Protein AF-A0A3M2TEP4-F1 (afdb_monomer_lite)

pLDDT: mean 74.47, std 19.76, range [31.92, 96.62]

Structure (mmCIF, N/CA/C/O backbone):
data_AF-A0A3M2TEP4-F1
#
_entry.id   AF-A0A3M2TEP4-F1
#
loop_
_atom_site.group_PDB
_atom_site.id
_atom_site.type_symbol
_atom_site.label_atom_id
_atom_site.label_alt_id
_atom_site.label_comp_id
_atom_site.label_asym_id
_atom_site.label_entity_id
_atom_site.label_seq_id
_atom_site.pdbx_PDB_ins_code
_atom_site.Cartn_x
_atom_site.Cartn_y
_atom_site.Cartn_z
_atom_site.occupancy
_atom_site.B_iso_or_equiv
_atom_site.auth_seq_id
_atom_site.auth_comp_id
_atom_site.auth_asym_id
_atom_site.auth_atom_id
_atom_site.pdbx_PDB_model_num
ATOM 1 N N . MET A 1 1 ? 9.011 -7.565 -23.255 1.00 70.25 1 MET A N 1
ATOM 2 C CA . MET A 1 1 ? 10.183 -7.348 -22.372 1.00 70.25 1 MET A CA 1
ATOM 3 C C . MET A 1 1 ? 11.426 -7.070 -23.218 1.00 70.25 1 MET A C 1
ATOM 5 O O . MET A 1 1 ? 11.763 -7.894 -24.056 1.00 70.25 1 MET A O 1
ATOM 9 N N . GLY A 1 2 ? 12.061 -5.902 -23.063 1.00 88.38 2 GLY A N 1
ATOM 10 C CA . GLY A 1 2 ? 13.273 -5.539 -23.819 1.00 88.38 2 GLY A CA 1
ATOM 11 C C . GLY A 1 2 ? 14.553 -6.224 -23.301 1.00 88.38 2 GLY A C 1
ATOM 12 O O . GLY A 1 2 ? 14.542 -6.770 -22.196 1.00 88.38 2 GLY A O 1
ATOM 13 N N . PRO A 1 3 ? 15.674 -6.157 -24.046 1.00 91.94 3 PRO A N 1
ATOM 14 C CA . PRO A 1 3 ? 16.913 -6.873 -23.716 1.00 91.94 3 PRO A CA 1
ATOM 15 C C . PRO A 1 3 ? 17.507 -6.463 -22.361 1.00 91.94 3 PRO A C 1
ATOM 17 O O . PRO A 1 3 ? 17.952 -7.319 -21.600 1.00 91.94 3 PRO A O 1
ATOM 20 N N . LEU A 1 4 ? 17.437 -5.174 -22.006 1.00 91.69 4 LEU A N 1
ATOM 21 C CA . LEU A 1 4 ? 17.897 -4.686 -20.700 1.00 91.69 4 LEU A CA 1
ATOM 22 C C . LEU A 1 4 ? 17.085 -5.272 -19.539 1.00 91.69 4 LEU A C 1
ATOM 24 O O . LEU A 1 4 ? 17.653 -5.588 -18.502 1.00 91.69 4 LEU A O 1
ATOM 28 N N . ALA A 1 5 ? 15.772 -5.444 -19.715 1.00 91.31 5 ALA A N 1
ATOM 29 C CA . ALA A 1 5 ? 14.906 -6.018 -18.687 1.00 91.31 5 ALA A CA 1
ATOM 30 C C . ALA A 1 5 ? 15.126 -7.534 -18.530 1.00 91.31 5 ALA A C 1
ATOM 32 O O . ALA A 1 5 ? 15.098 -8.044 -17.416 1.00 91.31 5 ALA A O 1
ATOM 33 N N . ALA A 1 6 ? 15.400 -8.249 -19.626 1.00 93.38 6 ALA A N 1
ATOM 34 C CA . ALA A 1 6 ? 15.749 -9.669 -19.566 1.00 93.38 6 ALA A CA 1
ATOM 35 C C . ALA A 1 6 ? 17.099 -9.901 -18.858 1.00 93.38 6 ALA A C 1
AT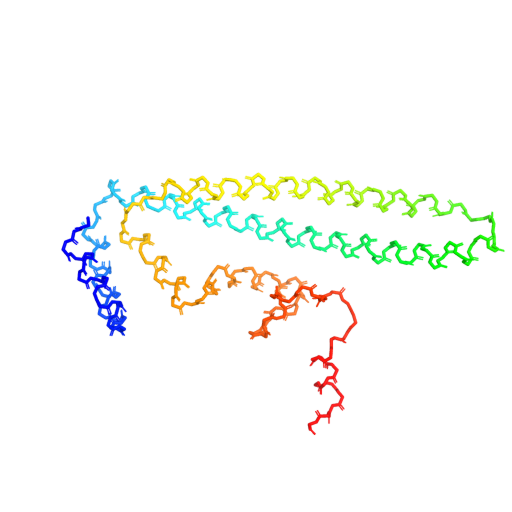OM 37 O O . ALA A 1 6 ? 17.231 -10.824 -18.049 1.00 93.38 6 ALA A O 1
ATOM 38 N N . LEU A 1 7 ? 18.089 -9.039 -19.124 1.00 95.38 7 LEU A N 1
ATOM 39 C CA . LEU A 1 7 ? 19.387 -9.089 -18.452 1.00 95.38 7 LEU A CA 1
ATOM 40 C C . LEU A 1 7 ? 19.264 -8.736 -16.965 1.00 95.38 7 LEU A C 1
ATOM 42 O O . LEU A 1 7 ? 19.815 -9.447 -16.132 1.00 95.38 7 LEU A O 1
ATOM 46 N N . GLU A 1 8 ? 18.502 -7.688 -16.634 1.00 93.94 8 GLU A N 1
ATOM 47 C CA . GLU A 1 8 ? 18.152 -7.324 -15.255 1.00 93.94 8 GLU A CA 1
ATOM 48 C C . GLU A 1 8 ? 17.586 -8.538 -14.498 1.00 93.94 8 GLU A C 1
ATOM 50 O O . GLU A 1 8 ? 18.162 -8.945 -13.494 1.00 93.94 8 GLU A O 1
ATOM 55 N N . HIS A 1 9 ? 16.545 -9.184 -15.036 1.00 91.69 9 HIS A N 1
ATOM 56 C CA . HIS A 1 9 ? 15.908 -10.363 -14.431 1.00 91.69 9 HIS A CA 1
ATOM 57 C C . HIS A 1 9 ? 16.870 -11.539 -14.231 1.00 91.69 9 HIS A C 1
ATOM 59 O O . HIS A 1 9 ? 16.841 -12.233 -13.216 1.00 91.69 9 HIS A O 1
ATOM 65 N N . THR A 1 10 ? 17.755 -11.768 -15.202 1.00 95.31 10 THR A N 1
ATOM 66 C CA . THR A 1 10 ? 18.771 -12.825 -15.110 1.00 95.31 10 THR A CA 1
ATOM 67 C C . THR A 1 10 ? 19.750 -12.542 -13.971 1.00 95.31 10 THR A C 1
ATOM 69 O O . THR A 1 10 ? 20.083 -13.444 -13.205 1.00 95.31 10 THR A O 1
ATOM 72 N N . LEU A 1 11 ? 20.179 -11.288 -13.815 1.00 94.69 11 LEU A N 1
ATOM 73 C CA . LEU A 1 11 ? 21.068 -10.887 -12.726 1.00 94.69 11 LEU A CA 1
ATOM 74 C C . LEU A 1 11 ? 20.393 -11.005 -11.360 1.00 94.69 11 LEU A C 1
ATOM 76 O O . LEU A 1 11 ? 21.054 -11.423 -10.412 1.00 94.69 11 LEU A O 1
ATOM 80 N N . GLU A 1 12 ? 19.099 -10.696 -11.256 1.00 91.44 12 GLU A N 1
ATOM 81 C CA . GLU A 1 12 ? 18.333 -10.903 -10.020 1.00 91.44 12 GLU A CA 1
ATOM 82 C C . GLU A 1 12 ? 18.248 -12.379 -9.641 1.00 91.44 12 GLU A C 1
ATOM 84 O O . GLU A 1 12 ? 18.556 -12.730 -8.503 1.00 91.44 12 GLU A O 1
ATOM 89 N N . LYS A 1 13 ? 17.952 -13.262 -10.604 1.00 92.19 13 LYS A N 1
ATOM 90 C CA . LYS A 1 13 ? 17.958 -14.719 -10.385 1.00 92.19 13 LYS A CA 1
ATOM 91 C C . LYS A 1 13 ? 19.317 -15.254 -9.941 1.00 92.19 13 LYS A C 1
ATOM 93 O O . LYS A 1 13 ? 19.380 -16.188 -9.149 1.00 92.19 13 LYS A O 1
ATOM 98 N N . CYS A 1 14 ? 20.399 -14.653 -10.428 1.00 95.25 14 CYS A N 1
ATOM 99 C CA . CYS A 1 14 ? 21.764 -14.983 -10.024 1.00 95.25 14 CYS A CA 1
ATOM 100 C C . CYS A 1 14 ? 22.221 -14.243 -8.751 1.00 95.25 14 CYS A C 1
ATOM 102 O O . CYS A 1 14 ? 23.407 -14.285 -8.429 1.00 95.25 14 CYS A O 1
ATOM 104 N N . GLN A 1 15 ? 21.321 -13.536 -8.054 1.00 92.44 15 GLN A N 1
ATOM 105 C CA . GLN A 1 15 ? 21.598 -12.746 -6.845 1.00 92.44 15 GLN A CA 1
ATOM 106 C C . GLN A 1 15 ? 22.667 -11.650 -7.030 1.00 92.44 15 GLN A C 1
ATOM 108 O O . GLN A 1 15 ? 23.271 -11.160 -6.074 1.00 92.44 15 GLN A O 1
ATOM 113 N N . GLN A 1 16 ? 22.893 -11.201 -8.266 1.00 95.38 16 GLN A N 1
ATOM 114 C CA . GLN A 1 16 ? 23.822 -10.120 -8.600 1.00 95.38 16 GLN A CA 1
ATOM 115 C C . GLN A 1 16 ? 23.138 -8.748 -8.484 1.00 95.38 16 GLN A C 1
ATOM 117 O O . GLN A 1 16 ? 23.128 -7.951 -9.426 1.00 95.38 16 GLN A O 1
ATOM 122 N N . TYR A 1 17 ? 22.567 -8.454 -7.311 1.00 92.06 17 TYR A N 1
ATOM 123 C CA . TYR A 1 17 ? 21.662 -7.315 -7.101 1.00 92.06 17 TYR A CA 1
ATOM 124 C C . TYR A 1 17 ? 22.268 -5.960 -7.476 1.00 92.06 17 TYR A C 1
ATOM 126 O O . TYR A 1 17 ? 21.626 -5.176 -8.164 1.00 92.06 17 TYR A O 1
ATOM 134 N N . LYS A 1 18 ? 23.540 -5.705 -7.134 1.00 94.00 18 LYS A N 1
ATOM 135 C CA . LYS A 1 18 ? 24.220 -4.444 -7.494 1.00 94.00 18 LYS A CA 1
ATOM 136 C C . LYS A 1 18 ? 24.266 -4.215 -9.007 1.00 94.00 18 LYS A C 1
ATOM 138 O O . LYS A 1 18 ? 24.131 -3.082 -9.466 1.00 94.00 18 LYS A O 1
ATOM 143 N N . SER A 1 19 ? 24.483 -5.277 -9.782 1.00 95.81 19 SER A N 1
ATOM 144 C CA . SER A 1 19 ? 24.502 -5.209 -11.245 1.00 95.81 19 SER A CA 1
ATOM 145 C C . SER A 1 19 ? 23.093 -5.014 -11.800 1.00 95.81 19 SER A C 1
ATOM 147 O O . SER A 1 19 ? 22.904 -4.181 -12.687 1.00 95.81 19 SER A O 1
ATOM 149 N N . ALA A 1 20 ? 22.105 -5.721 -11.241 1.00 93.88 20 ALA A N 1
ATOM 150 C CA . ALA A 1 20 ? 20.700 -5.558 -11.602 1.00 93.88 20 ALA A CA 1
ATOM 151 C C . ALA A 1 20 ? 20.214 -4.118 -11.345 1.00 93.88 20 ALA A C 1
ATOM 153 O O . ALA A 1 20 ? 19.618 -3.504 -12.225 1.00 93.88 20 ALA A O 1
ATOM 154 N N . ASP A 1 21 ? 20.564 -3.529 -10.199 1.00 92.06 21 ASP A N 1
ATOM 155 C CA . ASP A 1 21 ? 20.164 -2.168 -9.820 1.00 92.06 21 ASP A CA 1
ATOM 156 C C . ASP A 1 21 ? 20.808 -1.100 -10.721 1.00 92.06 21 ASP A C 1
ATOM 158 O O . ASP A 1 21 ? 20.158 -0.119 -11.101 1.00 92.06 21 ASP A O 1
ATOM 162 N N . ARG A 1 22 ? 22.066 -1.302 -11.141 1.00 95.12 22 ARG A N 1
ATOM 163 C CA . ARG A 1 22 ? 22.728 -0.438 -12.136 1.00 95.12 22 ARG A CA 1
ATOM 164 C C . ARG A 1 22 ? 22.033 -0.507 -13.494 1.00 95.12 22 ARG A C 1
ATOM 166 O O . ARG A 1 22 ? 21.760 0.534 -14.089 1.00 95.12 22 ARG A O 1
ATOM 173 N N . LEU A 1 23 ? 21.718 -1.712 -13.972 1.00 94.50 23 LEU A N 1
ATOM 174 C CA . LEU A 1 23 ? 20.996 -1.908 -15.234 1.00 94.50 23 LEU A CA 1
ATOM 175 C C . LEU A 1 23 ? 19.587 -1.326 -15.187 1.00 94.50 23 LEU A C 1
ATOM 177 O O . LEU A 1 23 ? 19.159 -0.689 -16.147 1.00 94.50 23 LEU A O 1
ATOM 181 N N . ARG A 1 24 ? 18.890 -1.474 -14.061 1.00 93.88 24 ARG A N 1
ATOM 182 C CA . ARG A 1 24 ? 17.589 -0.846 -13.840 1.00 93.88 24 ARG A CA 1
ATOM 183 C C . ARG A 1 24 ? 17.685 0.674 -13.859 1.00 93.88 24 ARG A C 1
ATOM 185 O O . ARG A 1 24 ? 16.863 1.321 -14.500 1.00 93.88 24 ARG A O 1
ATOM 192 N N . SER A 1 25 ? 18.699 1.247 -13.213 1.00 93.62 25 SER A N 1
ATOM 193 C CA . SER A 1 25 ? 18.945 2.695 -13.225 1.00 93.62 25 SER A CA 1
ATOM 194 C C . SER A 1 25 ? 19.199 3.216 -14.639 1.00 93.62 25 SER A C 1
ATOM 196 O O . SER A 1 25 ? 18.619 4.226 -15.031 1.00 93.62 25 SER A O 1
ATOM 198 N N . LEU A 1 26 ? 19.983 2.486 -15.438 1.00 94.81 26 LEU A N 1
ATOM 199 C CA . LEU A 1 26 ? 20.171 2.790 -16.856 1.00 94.81 26 LEU A CA 1
ATOM 200 C C . LEU A 1 26 ? 18.851 2.689 -17.636 1.00 94.81 26 LEU A C 1
ATOM 202 O O . LEU A 1 26 ? 18.533 3.575 -18.420 1.00 94.81 26 LEU A O 1
ATOM 206 N N . ASN A 1 27 ? 18.053 1.646 -17.397 1.00 93.62 27 ASN A N 1
ATOM 207 C CA . ASN A 1 27 ? 16.755 1.462 -18.047 1.00 93.62 27 ASN A CA 1
ATOM 208 C C . ASN A 1 27 ? 15.787 2.614 -17.717 1.00 93.62 27 ASN A C 1
ATOM 210 O O . ASN A 1 27 ? 15.134 3.141 -18.614 1.00 93.62 27 ASN A O 1
ATOM 214 N N . LYS A 1 28 ? 15.764 3.081 -16.460 1.00 93.75 28 LYS A N 1
ATOM 215 C CA . LYS A 1 28 ? 15.026 4.288 -16.054 1.00 93.75 28 LYS A CA 1
ATOM 216 C C . LYS A 1 28 ? 15.511 5.528 -16.808 1.00 93.75 28 LYS A C 1
ATOM 218 O O . LYS A 1 28 ? 14.684 6.242 -17.354 1.00 93.75 28 LYS A O 1
ATOM 223 N N . ALA A 1 29 ? 16.824 5.749 -16.897 1.00 93.62 29 ALA A N 1
ATOM 224 C CA . ALA A 1 29 ? 17.396 6.902 -17.603 1.00 93.62 29 ALA A CA 1
ATOM 225 C C . ALA A 1 29 ? 17.106 6.903 -19.117 1.00 93.62 29 ALA A C 1
ATOM 227 O O . ALA A 1 29 ? 17.021 7.962 -19.729 1.00 93.62 29 ALA A O 1
ATOM 228 N N . LEU A 1 30 ? 16.946 5.721 -19.717 1.00 93.31 30 LEU A N 1
ATOM 229 C CA . LEU A 1 30 ? 16.576 5.555 -21.126 1.00 93.31 30 LEU A CA 1
ATOM 230 C C . LEU A 1 30 ? 15.055 5.569 -21.361 1.00 93.31 30 LEU A C 1
ATOM 232 O O . LEU A 1 30 ? 14.612 5.565 -22.509 1.00 93.31 30 LEU A O 1
ATOM 236 N N . THR A 1 31 ? 14.247 5.559 -20.299 1.00 91.00 31 THR A N 1
ATOM 237 C CA . THR A 1 31 ? 12.787 5.612 -20.402 1.00 91.00 31 THR A CA 1
ATOM 238 C C . THR A 1 31 ? 12.359 7.055 -20.654 1.00 91.00 31 THR A C 1
ATOM 240 O O . THR A 1 31 ? 12.625 7.935 -19.845 1.00 91.00 31 THR A O 1
ATOM 243 N N . GLY A 1 32 ? 11.689 7.306 -21.780 1.00 89.44 32 GLY A N 1
ATOM 244 C CA . GLY A 1 32 ? 11.172 8.638 -22.096 1.00 89.44 32 GLY A CA 1
ATOM 245 C C . GLY A 1 32 ? 9.969 9.047 -21.224 1.00 89.44 32 GLY A C 1
ATOM 246 O O . GLY A 1 32 ? 9.281 8.174 -20.681 1.00 89.44 32 GLY A O 1
ATOM 247 N N . PRO A 1 33 ? 9.631 10.352 -21.161 1.00 88.81 33 PRO A N 1
ATOM 248 C CA . PRO A 1 33 ? 8.560 10.873 -20.301 1.00 88.81 33 PRO A CA 1
ATOM 249 C C . PRO A 1 33 ? 7.184 10.236 -20.541 1.00 88.81 33 PRO A C 1
ATOM 251 O O . PRO A 1 33 ? 6.405 10.053 -19.608 1.00 88.81 33 PRO A O 1
ATOM 254 N N . SER A 1 34 ? 6.884 9.859 -21.788 1.00 89.19 34 SER A N 1
ATOM 255 C CA . SER A 1 34 ? 5.616 9.221 -22.165 1.00 89.19 34 SER A CA 1
ATOM 256 C C . SER A 1 34 ? 5.404 7.859 -21.499 1.00 89.19 34 SER A C 1
ATOM 258 O O . SER A 1 34 ? 4.270 7.495 -21.207 1.00 89.19 34 SER A O 1
ATOM 260 N N . ALA A 1 35 ? 6.485 7.122 -21.236 1.00 89.94 35 ALA A N 1
ATOM 261 C CA . ALA A 1 35 ? 6.447 5.843 -20.536 1.00 89.94 35 ALA A CA 1
ATOM 262 C C . ALA A 1 35 ? 6.701 5.998 -19.029 1.00 89.94 35 ALA A C 1
ATOM 264 O O . ALA A 1 35 ? 6.240 5.172 -18.244 1.00 89.94 35 ALA A O 1
ATOM 265 N N . GLU A 1 36 ? 7.424 7.038 -18.610 1.00 92.88 36 GLU A N 1
ATOM 266 C CA . GLU A 1 36 ? 7.719 7.328 -17.205 1.00 92.88 36 GLU A CA 1
ATOM 267 C C . GLU A 1 36 ? 6.486 7.812 -16.432 1.00 92.88 36 GLU A C 1
ATOM 269 O O . GLU A 1 36 ? 6.196 7.285 -15.356 1.00 92.88 36 GLU A O 1
ATOM 274 N N . ASN A 1 37 ? 5.741 8.779 -16.979 1.00 94.62 37 ASN A N 1
ATOM 275 C CA . ASN A 1 37 ? 4.620 9.408 -16.275 1.00 94.62 37 ASN A CA 1
ATOM 276 C C . ASN A 1 37 ? 3.550 8.394 -15.830 1.00 94.62 37 ASN A C 1
ATOM 278 O O . ASN A 1 37 ? 3.211 8.398 -14.647 1.00 94.62 37 ASN A O 1
ATOM 282 N N . PRO A 1 38 ? 3.074 7.463 -16.686 1.00 95.50 38 PRO A N 1
ATOM 283 C CA . PRO A 1 38 ? 2.098 6.461 -16.259 1.00 95.50 38 PRO A CA 1
ATOM 284 C C . PRO A 1 38 ? 2.609 5.553 -15.134 1.00 95.50 38 PRO A C 1
ATOM 286 O O . PRO A 1 38 ? 1.839 5.181 -14.253 1.00 95.50 38 PRO A O 1
ATOM 289 N N . GLN A 1 39 ? 3.905 5.210 -15.130 1.00 95.44 39 GLN A N 1
ATOM 290 C CA . GLN A 1 39 ? 4.500 4.399 -14.063 1.00 95.44 39 GLN A CA 1
ATOM 291 C C . GLN A 1 39 ? 4.520 5.158 -12.736 1.00 95.44 39 GLN A C 1
ATOM 293 O O . GLN A 1 39 ? 4.158 4.593 -11.709 1.00 95.44 39 GLN A O 1
ATOM 298 N N . LYS A 1 40 ? 4.922 6.433 -12.753 1.00 94.50 40 LYS A N 1
ATOM 299 C CA . LYS A 1 40 ? 4.964 7.273 -11.550 1.00 94.50 40 LYS A CA 1
ATOM 300 C C . LYS A 1 40 ? 3.576 7.527 -10.977 1.00 94.50 40 LYS A C 1
ATOM 302 O O . LYS A 1 40 ? 3.379 7.299 -9.791 1.00 94.50 40 LYS A O 1
ATOM 307 N N . THR A 1 41 ? 2.611 7.900 -11.817 1.00 96.38 41 THR A N 1
ATOM 308 C CA . THR A 1 41 ? 1.220 8.093 -11.384 1.00 96.38 41 THR A CA 1
ATOM 309 C C . THR A 1 41 ? 0.642 6.813 -10.789 1.00 96.38 41 THR A C 1
ATOM 311 O O . THR A 1 41 ? 0.022 6.856 -9.730 1.00 96.38 41 THR A O 1
ATOM 314 N N . TRP A 1 42 ? 0.887 5.660 -11.419 1.00 96.19 42 TRP A N 1
ATOM 315 C CA . TRP A 1 42 ? 0.453 4.379 -10.865 1.00 96.19 42 TRP A CA 1
ATOM 316 C C . TRP A 1 42 ? 1.108 4.083 -9.509 1.00 96.19 42 TRP A C 1
ATOM 318 O O . TRP A 1 42 ? 0.427 3.630 -8.594 1.00 96.19 42 TRP A O 1
ATOM 328 N N . LEU A 1 43 ? 2.411 4.353 -9.358 1.00 93.44 43 LEU A N 1
ATOM 329 C CA . LEU A 1 43 ? 3.120 4.166 -8.088 1.00 93.44 43 LEU A CA 1
ATOM 330 C C . LEU A 1 43 ? 2.537 5.058 -6.992 1.00 93.44 43 LEU A C 1
ATOM 332 O O . LEU A 1 43 ? 2.297 4.577 -5.891 1.00 93.44 43 LEU A O 1
ATOM 336 N N . GLU A 1 44 ? 2.294 6.333 -7.286 1.00 93.75 44 GLU A N 1
ATOM 337 C CA . GLU A 1 44 ? 1.683 7.279 -6.349 1.00 93.75 44 GLU A CA 1
ATOM 338 C C . GLU A 1 44 ? 0.299 6.807 -5.895 1.00 93.75 44 GLU A C 1
ATOM 340 O O . GLU A 1 44 ? 0.040 6.756 -4.694 1.00 93.75 44 GLU A O 1
ATOM 345 N N . GLN A 1 45 ? -0.552 6.385 -6.836 1.00 95.25 45 GLN A N 1
ATOM 346 C CA . GLN A 1 45 ? -1.878 5.839 -6.536 1.00 95.25 45 GLN A CA 1
ATOM 347 C C . GLN A 1 45 ? -1.790 4.567 -5.691 1.00 95.25 45 GLN A C 1
ATOM 349 O O . GLN A 1 45 ? -2.447 4.474 -4.661 1.00 95.25 45 GLN A O 1
ATOM 354 N N . MET A 1 46 ? -0.934 3.617 -6.079 1.00 92.44 46 MET A N 1
ATOM 355 C CA . MET A 1 46 ? -0.731 2.377 -5.330 1.00 92.44 46 MET A CA 1
ATOM 356 C C . MET A 1 46 ? -0.276 2.663 -3.895 1.00 92.44 46 MET A C 1
ATOM 358 O O . MET A 1 46 ? -0.797 2.072 -2.953 1.00 92.44 46 MET A O 1
ATOM 362 N N . TRP A 1 47 ? 0.664 3.592 -3.706 1.00 87.81 47 TRP A N 1
ATOM 363 C CA . TRP A 1 47 ? 1.126 3.981 -2.375 1.00 87.81 47 TRP A CA 1
ATOM 364 C C . TRP A 1 47 ? 0.036 4.647 -1.548 1.00 87.81 47 TRP A C 1
ATOM 366 O O . TRP A 1 47 ? -0.132 4.300 -0.382 1.00 87.81 47 TRP A O 1
ATOM 376 N N . GLN A 1 48 ? -0.706 5.584 -2.135 1.00 89.25 48 GLN A N 1
ATOM 377 C CA . GLN A 1 48 ? -1.809 6.254 -1.458 1.00 89.25 48 GLN A CA 1
ATOM 378 C C . GLN A 1 48 ? -2.873 5.249 -1.004 1.00 89.25 48 GLN A C 1
ATOM 380 O O . GLN A 1 48 ? -3.236 5.246 0.170 1.00 89.25 48 GLN A O 1
ATOM 385 N N . THR A 1 49 ? -3.307 4.365 -1.904 1.00 88.81 49 THR A N 1
ATOM 386 C CA . THR A 1 49 ? -4.278 3.307 -1.611 1.00 88.81 49 THR A CA 1
ATOM 387 C C . THR A 1 49 ? -3.785 2.372 -0.511 1.00 88.81 49 THR A C 1
ATOM 389 O O . THR A 1 49 ? -4.544 2.071 0.404 1.00 88.81 49 THR A O 1
ATOM 392 N N . THR A 1 50 ? -2.521 1.939 -0.557 1.00 84.00 50 THR A N 1
ATOM 393 C CA . THR A 1 50 ? -1.962 1.066 0.485 1.00 84.00 50 THR A CA 1
ATOM 394 C C . THR A 1 50 ? -1.920 1.756 1.846 1.00 84.00 50 THR A C 1
ATOM 396 O O . THR A 1 50 ? -2.347 1.162 2.827 1.00 84.00 50 THR A O 1
ATOM 399 N N . TYR A 1 51 ? -1.478 3.015 1.921 1.00 83.31 51 TYR A N 1
ATOM 400 C CA . TYR A 1 51 ? -1.450 3.734 3.200 1.00 83.31 51 TYR A CA 1
ATOM 401 C C . TYR A 1 51 ? -2.847 3.974 3.773 1.00 83.31 51 TYR A C 1
ATOM 403 O O . TYR A 1 51 ? -3.036 3.867 4.980 1.00 83.31 51 TYR A O 1
ATOM 411 N N . GLU A 1 52 ? -3.821 4.296 2.923 1.00 86.50 52 GLU A N 1
ATOM 412 C CA . GLU A 1 52 ? -5.207 4.459 3.360 1.00 86.50 52 GLU A CA 1
ATOM 413 C C . GLU A 1 52 ? -5.797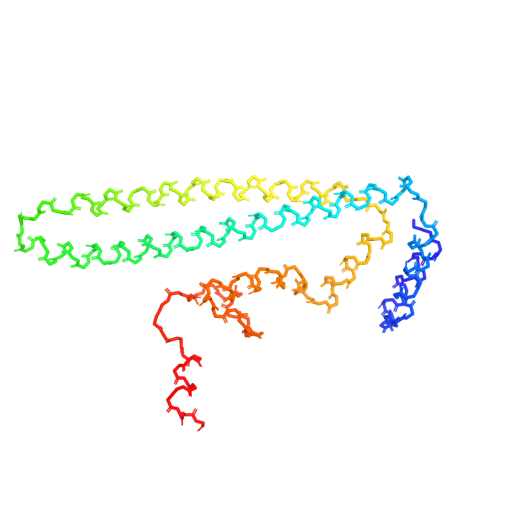 3.134 3.857 1.00 86.50 52 GLU A C 1
ATOM 415 O O . GLU A 1 52 ? -6.453 3.107 4.896 1.00 86.50 52 GLU A O 1
ATOM 420 N N . LEU A 1 53 ? -5.524 2.026 3.163 1.00 84.44 53 LEU A N 1
ATOM 421 C CA . LEU A 1 53 ? -5.949 0.698 3.598 1.00 84.44 53 LEU A CA 1
ATOM 422 C C . LEU A 1 53 ? -5.326 0.315 4.949 1.00 84.44 53 LEU A C 1
ATOM 424 O O . LEU A 1 53 ? -6.047 -0.159 5.826 1.00 84.44 53 LEU A O 1
ATOM 428 N N . ASP A 1 54 ? -4.026 0.557 5.134 1.00 78.50 54 ASP A N 1
ATOM 429 C CA . ASP A 1 54 ? -3.323 0.289 6.393 1.00 78.50 54 ASP A CA 1
ATOM 430 C C . ASP A 1 54 ? -3.929 1.095 7.561 1.00 78.50 54 ASP A C 1
ATOM 432 O O . ASP A 1 54 ? -4.178 0.535 8.633 1.00 78.50 54 ASP A O 1
ATOM 436 N N . ASP A 1 55 ? -4.230 2.385 7.358 1.00 78.81 55 ASP A N 1
ATOM 437 C CA . ASP A 1 55 ? -4.873 3.243 8.369 1.00 78.81 55 ASP A CA 1
ATOM 438 C C . ASP A 1 55 ? -6.276 2.736 8.740 1.00 78.81 55 ASP A C 1
ATOM 440 O O . ASP A 1 55 ? -6.617 2.606 9.920 1.00 78.81 55 ASP A O 1
ATOM 444 N N . LEU A 1 56 ? -7.081 2.363 7.738 1.00 80.69 56 LEU A N 1
ATOM 445 C CA . LEU A 1 56 ? -8.417 1.805 7.956 1.00 80.69 56 LEU A CA 1
ATOM 446 C C . LEU A 1 56 ? -8.359 0.479 8.720 1.00 80.69 56 LEU A C 1
ATOM 448 O O . LEU A 1 56 ? -9.117 0.291 9.672 1.00 80.69 56 LEU A O 1
ATOM 452 N N . GLN A 1 57 ? -7.444 -0.423 8.356 1.00 80.00 57 GLN A N 1
ATOM 453 C CA . GLN A 1 57 ? -7.253 -1.696 9.056 1.00 80.00 57 GLN A CA 1
ATOM 454 C C . GLN A 1 57 ? -6.811 -1.484 10.507 1.00 80.00 57 GLN A C 1
ATOM 456 O O . GLN A 1 57 ? -7.341 -2.126 11.418 1.00 80.00 57 GLN A O 1
ATOM 461 N N . GLN A 1 58 ? -5.894 -0.544 10.748 1.00 75.75 58 GLN A N 1
ATOM 462 C CA . GLN A 1 58 ? -5.473 -0.186 12.099 1.00 75.75 58 GLN A CA 1
ATOM 463 C C . GLN A 1 58 ? -6.637 0.390 12.920 1.00 75.75 58 GLN A C 1
ATOM 465 O O . GLN A 1 58 ? -6.791 0.047 14.097 1.00 75.75 58 GLN A O 1
ATOM 470 N N . ARG A 1 59 ? -7.488 1.225 12.312 1.00 79.56 59 ARG A N 1
ATOM 471 C CA . ARG A 1 59 ? -8.676 1.785 12.968 1.00 79.56 59 ARG A CA 1
ATOM 472 C C . ARG A 1 59 ? -9.712 0.718 13.304 1.00 79.56 59 ARG A C 1
ATOM 474 O O . ARG A 1 59 ? -10.209 0.729 14.429 1.00 79.56 59 ARG A O 1
ATOM 481 N N . VAL A 1 60 ? -10.011 -0.205 12.383 1.00 78.00 60 VAL A N 1
ATOM 482 C CA . VAL A 1 60 ? -10.894 -1.358 12.656 1.00 78.00 60 VAL A CA 1
ATOM 483 C C . VAL A 1 60 ? -10.374 -2.119 13.866 1.00 78.00 60 VAL A C 1
ATOM 485 O O . VAL A 1 60 ? -11.111 -2.301 14.830 1.00 78.00 60 VAL A O 1
ATOM 488 N N . HIS A 1 61 ? -9.085 -2.460 13.870 1.00 75.62 61 HIS A N 1
ATOM 489 C CA . HIS A 1 61 ? -8.479 -3.196 14.972 1.00 75.62 61 HIS A CA 1
ATOM 490 C C . HIS A 1 61 ? -8.611 -2.465 16.317 1.00 75.62 61 HIS A C 1
ATOM 492 O O . HIS A 1 61 ? -8.973 -3.071 17.327 1.00 75.62 61 HIS A O 1
ATOM 498 N N . TYR A 1 62 ? -8.350 -1.155 16.345 1.00 75.00 62 TYR A N 1
ATOM 499 C CA . TYR A 1 62 ? -8.510 -0.348 17.555 1.00 75.00 62 TYR A CA 1
ATOM 500 C C . TYR A 1 62 ? -9.964 -0.327 18.045 1.00 75.00 62 TYR A C 1
ATOM 502 O O . TYR A 1 62 ? -10.220 -0.544 19.230 1.00 75.00 62 TYR A O 1
ATOM 510 N N . LEU A 1 63 ? -10.923 -0.094 17.145 1.00 76.31 63 LEU A N 1
ATOM 511 C CA . LEU A 1 63 ? -12.343 -0.050 17.490 1.00 76.31 63 LEU A CA 1
ATOM 512 C C . LEU A 1 63 ? -12.847 -1.411 17.983 1.00 76.31 63 LEU A C 1
ATOM 514 O O . LEU A 1 63 ? -13.538 -1.470 18.995 1.00 76.31 63 LEU A O 1
ATOM 518 N N . GLU A 1 64 ? -12.455 -2.510 17.339 1.00 78.75 64 GLU A N 1
ATOM 519 C CA . GLU A 1 64 ? -12.792 -3.870 17.773 1.00 78.75 64 GLU A CA 1
ATOM 520 C C . GLU A 1 64 ? -12.251 -4.174 19.174 1.00 78.75 64 GLU A C 1
ATOM 522 O O . GLU A 1 64 ? -12.962 -4.742 20.007 1.00 78.75 64 GLU A O 1
ATOM 527 N N . GLN A 1 65 ? -11.020 -3.748 19.476 1.00 72.69 65 GLN A N 1
ATOM 528 C CA . GLN A 1 65 ? -10.463 -3.863 20.823 1.00 72.69 65 GLN A CA 1
ATOM 529 C C . GLN A 1 65 ? -11.259 -3.045 21.842 1.00 72.69 65 GLN A C 1
ATOM 531 O O . GLN A 1 65 ? -11.557 -3.551 22.925 1.00 72.69 65 GLN A O 1
ATOM 536 N N . GLN A 1 66 ? -11.641 -1.807 21.511 1.00 74.31 66 GLN A N 1
ATOM 537 C CA . GLN A 1 66 ? -12.477 -0.987 22.391 1.00 74.31 66 GLN A CA 1
ATOM 538 C C . GLN A 1 66 ? -13.848 -1.629 22.612 1.00 74.31 66 GLN A C 1
ATOM 540 O O . GLN A 1 66 ? -14.306 -1.703 23.7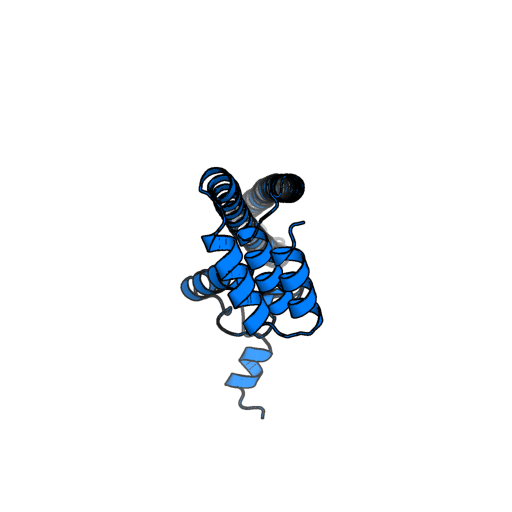51 1.00 74.31 66 GLN A O 1
ATOM 545 N N . VAL A 1 67 ? -14.487 -2.156 21.567 1.00 76.44 67 VAL A N 1
ATOM 546 C CA . VAL A 1 67 ? -15.753 -2.891 21.680 1.00 76.44 67 VAL A CA 1
ATOM 547 C C . VAL A 1 67 ? -15.582 -4.117 22.575 1.00 76.44 67 VAL A C 1
ATOM 549 O O . VAL A 1 67 ? -16.401 -4.330 23.465 1.00 76.44 67 VAL A O 1
ATOM 552 N N . MET A 1 68 ? -14.515 -4.902 22.402 1.00 74.00 68 MET A N 1
ATOM 553 C CA . MET A 1 68 ? -14.243 -6.090 23.217 1.00 74.00 68 MET A CA 1
ATOM 554 C C . MET A 1 68 ? -14.033 -5.739 24.695 1.00 74.00 68 MET A C 1
ATOM 556 O O . MET A 1 68 ? -14.662 -6.346 25.564 1.00 74.00 68 MET A O 1
ATOM 560 N N . LEU A 1 69 ? -13.188 -4.745 24.988 1.00 71.94 69 LEU A N 1
ATOM 561 C CA . LEU A 1 69 ? -12.913 -4.291 26.354 1.00 71.94 69 LEU A CA 1
ATOM 562 C C . LEU A 1 69 ? -14.172 -3.736 27.015 1.00 71.94 69 LEU A C 1
ATOM 564 O O . LEU A 1 69 ? -14.484 -4.099 28.151 1.00 71.94 69 LEU A O 1
ATOM 568 N N . ASN A 1 70 ? -14.929 -2.904 26.298 1.00 72.62 70 ASN A N 1
ATOM 569 C CA . ASN A 1 70 ? -16.162 -2.343 26.825 1.00 72.62 70 ASN A CA 1
ATOM 570 C C . ASN A 1 70 ? -17.225 -3.423 27.006 1.00 72.62 70 ASN A C 1
ATOM 572 O O . ASN A 1 70 ? -17.837 -3.440 28.062 1.00 72.62 70 ASN A O 1
ATOM 576 N N . LYS A 1 71 ? -17.403 -4.382 26.088 1.00 75.38 71 LYS A N 1
ATOM 577 C CA . LYS A 1 71 ? -18.331 -5.514 26.274 1.00 75.38 71 LYS A CA 1
ATOM 578 C C . LYS A 1 71 ? -17.940 -6.414 27.443 1.00 75.38 71 LYS A C 1
ATOM 580 O O . LYS A 1 71 ? -18.812 -6.789 28.219 1.00 75.38 71 LYS A O 1
ATOM 585 N N . GLY A 1 72 ? -16.657 -6.742 27.604 1.00 68.62 72 GLY A N 1
ATOM 586 C CA . GLY A 1 72 ? -16.178 -7.542 28.737 1.00 68.62 72 GLY A CA 1
ATOM 587 C C . GLY A 1 72 ? -16.410 -6.835 30.074 1.00 68.62 72 GLY A C 1
ATOM 588 O O . GLY A 1 72 ? -16.943 -7.425 31.012 1.00 68.62 72 GLY A O 1
ATOM 589 N N . THR A 1 73 ? -16.106 -5.538 30.121 1.00 63.56 73 THR A N 1
ATOM 590 C CA . THR A 1 73 ? -16.382 -4.676 31.280 1.00 63.56 73 THR A CA 1
ATOM 591 C C . THR A 1 73 ? -17.887 -4.530 31.516 1.00 63.56 73 THR A C 1
ATOM 593 O O . THR A 1 73 ? -18.343 -4.566 32.655 1.00 63.56 73 THR A O 1
ATOM 596 N N . THR A 1 74 ? -18.675 -4.442 30.443 1.00 58.66 74 THR A N 1
ATOM 597 C CA . THR A 1 74 ? -20.138 -4.370 30.483 1.00 58.66 74 THR A CA 1
ATOM 598 C C . THR A 1 74 ? -20.707 -5.659 31.076 1.00 58.66 74 THR A C 1
ATOM 600 O O . THR A 1 74 ? -21.505 -5.605 31.997 1.00 58.66 74 THR A O 1
ATOM 603 N N . LEU A 1 75 ? -20.258 -6.837 30.650 1.00 60.44 75 LEU A N 1
ATOM 604 C CA . LEU A 1 75 ? -20.753 -8.105 31.195 1.00 60.44 75 LEU A CA 1
ATOM 605 C C . LEU A 1 75 ? -20.430 -8.265 32.687 1.00 60.44 75 LEU A C 1
ATOM 607 O O . LEU A 1 75 ? -21.303 -8.673 33.454 1.00 60.44 75 LEU A O 1
ATOM 611 N N . GLN A 1 76 ? -19.216 -7.894 33.109 1.00 60.84 76 GLN A N 1
ATOM 612 C CA . GLN A 1 76 ? -18.811 -7.930 34.520 1.00 60.84 76 GLN A CA 1
ATOM 613 C C . GLN A 1 76 ? -19.595 -6.923 35.371 1.00 60.84 76 GLN A C 1
ATOM 615 O O . GLN A 1 76 ? -20.053 -7.248 36.464 1.00 60.84 76 GLN A O 1
ATOM 620 N N . LEU A 1 77 ? -19.791 -5.701 34.872 1.00 57.50 77 LEU A N 1
ATOM 621 C CA . LEU A 1 77 ? -20.569 -4.683 35.575 1.00 57.50 77 LEU A CA 1
ATOM 622 C C . LEU A 1 77 ? -22.059 -5.009 35.573 1.00 57.50 77 LEU A C 1
ATOM 624 O O . LEU A 1 77 ? -22.718 -4.732 36.562 1.00 57.50 77 LEU A O 1
ATOM 628 N N . GLN A 1 78 ? -22.593 -5.628 34.523 1.00 58.06 78 GLN A N 1
ATOM 629 C CA . GLN A 1 78 ? -23.987 -6.054 34.461 1.00 58.06 78 GLN A CA 1
ATOM 630 C C . GLN A 1 78 ? -24.281 -7.114 35.525 1.00 58.06 78 GLN A C 1
ATOM 632 O O . GLN A 1 78 ? -25.268 -6.979 36.234 1.00 58.06 78 GLN A O 1
ATOM 637 N N . THR A 1 79 ? -23.388 -8.086 35.741 1.00 61.88 79 THR A N 1
ATOM 638 C CA . THR A 1 79 ? -23.539 -9.060 36.842 1.00 61.88 79 THR A CA 1
ATOM 639 C C . THR A 1 79 ? -23.506 -8.383 38.217 1.00 61.88 79 THR A C 1
ATOM 641 O O . THR A 1 79 ? -24.268 -8.749 39.112 1.00 61.88 79 THR A O 1
ATOM 644 N N . VAL A 1 80 ? -22.661 -7.360 38.382 1.00 59.09 80 VAL A N 1
ATOM 645 C CA . VAL A 1 80 ? -22.548 -6.578 39.626 1.00 59.09 80 VAL A CA 1
ATOM 646 C C . VAL A 1 80 ? -23.734 -5.618 39.825 1.00 59.09 80 VAL A C 1
ATOM 648 O O . VAL A 1 80 ? -24.177 -5.410 40.952 1.00 59.09 80 VAL A O 1
ATOM 651 N N . PHE A 1 81 ? -24.280 -5.035 38.756 1.00 57.78 81 PHE A N 1
ATOM 652 C CA . PHE A 1 81 ? -25.350 -4.035 38.810 1.00 57.78 81 PHE A CA 1
ATOM 653 C C . PHE A 1 81 ? -26.755 -4.615 38.674 1.00 57.78 81 PHE A C 1
ATOM 655 O O . PHE A 1 81 ? -27.681 -3.995 39.181 1.00 57.78 81 PHE A O 1
ATOM 662 N N . GLU A 1 82 ? -26.947 -5.805 38.105 1.00 59.03 82 GLU A N 1
ATOM 663 C CA . GLU A 1 82 ? -28.203 -6.561 38.244 1.00 59.03 82 GLU A CA 1
ATOM 664 C C . GLU A 1 82 ? -28.482 -6.878 39.723 1.00 59.03 82 GLU A C 1
ATOM 666 O O . GLU A 1 82 ? -29.637 -6.922 40.136 1.00 59.03 82 GLU A O 1
ATOM 671 N N . HIS A 1 83 ? -27.435 -6.956 40.555 1.00 53.38 83 HIS A N 1
ATOM 672 C CA . HIS A 1 83 ? -27.550 -6.991 42.018 1.00 53.38 83 HIS A CA 1
ATOM 673 C C . HIS A 1 83 ? -27.838 -5.623 42.674 1.00 53.38 83 HIS A C 1
ATOM 675 O O . HIS A 1 83 ? -28.234 -5.582 43.836 1.00 53.38 83 HIS A O 1
ATOM 681 N N . LEU A 1 84 ? -27.655 -4.499 41.969 1.00 50.53 84 LEU A N 1
ATOM 682 C CA . LEU A 1 84 ? -27.786 -3.130 42.506 1.00 50.53 84 LEU A CA 1
ATOM 683 C C . LEU A 1 84 ? -28.859 -2.263 41.802 1.00 50.53 84 LEU A C 1
ATOM 685 O O . LEU A 1 84 ? -29.011 -1.093 42.145 1.00 50.53 84 LEU A O 1
ATOM 689 N N . ALA A 1 85 ? -29.583 -2.834 40.836 1.00 47.78 85 ALA A N 1
ATOM 690 C CA . ALA A 1 85 ? -30.843 -2.472 40.165 1.00 47.78 85 ALA A CA 1
ATOM 691 C C . ALA A 1 85 ? -31.204 -1.011 39.786 1.00 47.78 85 ALA A C 1
ATOM 693 O O . ALA A 1 85 ? -32.217 -0.832 39.116 1.00 47.78 85 ALA A O 1
ATOM 694 N N . GLN A 1 86 ? -30.468 0.050 40.134 1.00 54.84 86 GLN A N 1
ATOM 695 C CA . GLN A 1 86 ? -30.947 1.429 39.904 1.00 54.84 86 GLN A CA 1
ATOM 696 C C . GLN A 1 86 ? -29.839 2.450 39.599 1.00 54.84 86 GLN A C 1
ATOM 698 O O . GLN A 1 86 ? -29.738 3.474 40.276 1.00 54.84 86 GLN A O 1
ATOM 703 N N . LYS A 1 87 ? -29.004 2.233 38.570 1.00 55.56 87 LYS A N 1
ATOM 704 C CA . LYS A 1 87 ? -28.091 3.296 38.102 1.00 55.56 87 LYS A CA 1
ATOM 705 C C . LYS A 1 87 ? -28.432 3.821 36.697 1.00 55.56 87 LYS A C 1
ATOM 707 O O . LYS A 1 87 ? -28.355 3.060 35.736 1.00 55.56 87 LYS A O 1
ATOM 712 N N . PRO A 1 88 ? -28.726 5.130 36.551 1.00 58.50 88 PRO A N 1
ATOM 713 C CA . PRO A 1 88 ? -29.136 5.748 35.284 1.00 58.50 88 PRO A CA 1
ATOM 714 C C . PRO A 1 88 ? -28.023 5.859 34.225 1.00 58.50 88 PRO A C 1
ATOM 716 O O . PRO A 1 88 ? -28.317 6.126 33.068 1.00 58.50 88 PRO A O 1
ATOM 719 N N . ASN A 1 89 ? -26.756 5.609 34.571 1.00 64.38 89 ASN A N 1
ATOM 720 C CA . ASN A 1 89 ? -25.628 5.776 33.641 1.00 64.38 89 ASN A CA 1
ATOM 721 C C . ASN A 1 89 ? -25.350 4.544 32.757 1.00 64.38 89 ASN A C 1
ATOM 723 O O . ASN A 1 89 ? -24.406 4.556 31.971 1.00 64.38 89 ASN A O 1
ATOM 727 N N . TRP A 1 90 ? -26.140 3.475 32.886 1.00 61.81 90 TRP A N 1
ATOM 728 C CA . TRP A 1 90 ? -25.923 2.233 32.141 1.00 61.81 90 TRP A CA 1
ATOM 729 C C . TRP A 1 90 ? -26.327 2.317 30.665 1.00 61.81 90 TRP A C 1
ATOM 731 O O . TRP A 1 90 ? -25.627 1.787 29.803 1.00 61.81 90 TRP A O 1
ATOM 741 N N . SER A 1 91 ? -27.425 3.015 30.362 1.00 66.81 91 SER A N 1
ATOM 742 C CA . SER A 1 91 ? -27.874 3.228 28.980 1.00 66.81 91 SER A CA 1
ATOM 743 C C . SER A 1 91 ? -26.800 3.931 28.150 1.00 66.81 91 SER A C 1
ATOM 745 O O . SER A 1 91 ? -26.475 3.470 27.064 1.00 66.81 91 SER A O 1
ATOM 747 N N . VAL A 1 92 ? -26.151 4.949 28.723 1.00 69.06 92 VAL A N 1
ATOM 748 C CA . VAL A 1 92 ? -25.080 5.724 28.078 1.00 69.06 92 VAL A CA 1
ATOM 749 C C . VAL A 1 92 ? -23.901 4.842 27.646 1.00 69.06 92 VAL A C 1
ATOM 751 O O . VAL A 1 92 ? -23.373 5.009 26.549 1.00 69.06 92 VAL A O 1
ATOM 754 N N . ALA A 1 93 ? -23.489 3.880 28.478 1.00 67.06 93 ALA A N 1
ATOM 755 C CA . ALA A 1 93 ? -22.394 2.968 28.142 1.00 67.06 93 ALA A CA 1
ATOM 756 C C . ALA A 1 93 ? -22.784 1.980 27.027 1.00 67.06 93 ALA A C 1
ATOM 758 O O . ALA A 1 93 ? -21.983 1.705 26.133 1.00 67.06 93 ALA A O 1
ATOM 759 N N . LYS A 1 94 ? -24.026 1.478 27.048 1.00 69.88 94 LYS A N 1
ATOM 760 C CA . LYS A 1 94 ? -24.556 0.593 26.002 1.00 69.88 94 LYS A CA 1
ATOM 761 C C . LYS A 1 94 ? -24.662 1.313 24.655 1.00 69.88 94 LYS A C 1
ATOM 763 O O . LYS A 1 94 ? -24.279 0.744 23.633 1.00 69.88 94 LYS A O 1
ATOM 768 N N . ASP A 1 95 ? -25.111 2.564 24.670 1.00 79.31 95 ASP A N 1
ATOM 769 C CA . ASP A 1 95 ? -25.212 3.402 23.475 1.00 79.31 95 ASP A CA 1
ATOM 770 C C . ASP A 1 95 ? -23.821 3.691 22.886 1.00 79.31 95 ASP A C 1
ATOM 772 O O . ASP A 1 95 ? -23.636 3.609 21.673 1.00 79.31 95 ASP A O 1
ATOM 776 N N . ALA A 1 96 ? -22.806 3.924 23.728 1.00 77.06 96 ALA A N 1
ATOM 777 C CA . ALA A 1 96 ? -21.426 4.110 23.275 1.00 77.06 96 ALA A CA 1
ATOM 778 C C . ALA A 1 96 ? -20.847 2.862 22.580 1.00 77.06 96 ALA A C 1
ATOM 780 O O . ALA A 1 96 ? -20.176 2.988 21.555 1.00 77.06 96 ALA A O 1
ATOM 781 N N . VAL A 1 97 ? -21.123 1.656 23.094 1.00 80.88 97 VAL A N 1
ATOM 782 C CA . VAL A 1 97 ? -20.704 0.402 22.437 1.00 80.88 97 VAL A CA 1
ATOM 783 C C . VAL A 1 97 ? -21.379 0.245 21.078 1.00 80.88 97 VAL A C 1
ATOM 785 O O . VAL A 1 97 ? -20.691 -0.043 20.103 1.00 80.88 97 VAL A O 1
ATOM 788 N N . ALA A 1 98 ? -22.687 0.499 20.992 1.00 86.12 98 ALA A N 1
ATOM 789 C CA . ALA A 1 98 ? -23.425 0.406 19.733 1.00 86.12 98 ALA A CA 1
ATOM 790 C C . ALA A 1 98 ? -22.898 1.391 18.671 1.00 86.12 98 ALA A C 1
ATOM 792 O O . ALA A 1 98 ? -22.778 1.035 17.498 1.00 86.12 98 ALA A O 1
ATOM 793 N N . VAL A 1 99 ? -22.526 2.613 19.077 1.00 87.06 99 VAL A N 1
ATOM 794 C CA . VAL A 1 99 ? -21.888 3.598 18.187 1.00 87.06 99 VAL A CA 1
ATOM 795 C C . VAL A 1 99 ? -20.549 3.077 17.658 1.00 87.06 99 VAL A C 1
ATOM 797 O O . VAL A 1 99 ? -20.309 3.142 16.454 1.00 87.06 99 VAL A O 1
ATOM 800 N N . MET A 1 100 ? -19.701 2.509 18.522 1.00 84.44 100 MET A N 1
ATOM 801 C CA . MET A 1 100 ? -18.414 1.946 18.096 1.00 84.44 100 MET A CA 1
ATOM 802 C C . MET A 1 100 ? -18.582 0.744 17.158 1.00 84.44 100 MET A C 1
ATOM 804 O O . MET A 1 100 ? -17.852 0.634 16.180 1.00 84.44 100 MET A O 1
ATOM 808 N N . GLU A 1 101 ? -19.553 -0.140 17.399 1.00 90.25 101 GLU A N 1
ATOM 809 C CA . GLU A 1 101 ? -19.851 -1.269 16.502 1.00 90.25 101 GLU A CA 1
ATOM 810 C C . GLU A 1 101 ? -20.313 -0.809 15.113 1.00 90.25 101 GLU A C 1
ATOM 812 O O . GLU A 1 101 ? -19.917 -1.373 14.086 1.00 90.25 101 GLU A O 1
ATOM 817 N N . HIS A 1 102 ? -21.135 0.240 15.071 1.00 94.12 102 HIS A N 1
ATOM 818 C CA . HIS A 1 102 ? -21.543 0.851 13.814 1.00 94.12 102 HIS A CA 1
ATOM 819 C C . HIS A 1 102 ? -20.348 1.470 13.075 1.00 94.12 102 HIS A C 1
ATOM 821 O O . HIS A 1 102 ? -20.218 1.326 11.855 1.00 94.12 102 HIS A O 1
ATOM 827 N N . GLU A 1 103 ? -19.439 2.107 13.813 1.00 92.19 103 GLU A N 1
ATOM 828 C CA . GLU A 1 103 ? -18.206 2.651 13.255 1.00 92.19 103 GLU A CA 1
ATOM 829 C C . GLU A 1 103 ? -17.295 1.547 12.699 1.00 92.19 103 GLU A C 1
ATOM 831 O O . GLU A 1 103 ? -16.830 1.687 11.570 1.00 92.19 103 GLU A O 1
ATOM 836 N N . VAL A 1 104 ? -17.111 0.424 13.411 1.00 91.12 104 VAL A N 1
ATOM 837 C CA . VAL A 1 104 ? -16.371 -0.752 12.904 1.00 91.12 104 VAL A CA 1
ATOM 838 C C . VAL A 1 104 ? -16.923 -1.176 11.548 1.00 91.12 104 VAL A C 1
ATOM 840 O O . VAL A 1 104 ? -16.169 -1.276 10.584 1.00 91.12 104 VAL A O 1
ATOM 843 N N . THR A 1 105 ? -18.243 -1.350 11.456 1.00 96.06 105 THR A N 1
ATOM 844 C CA . THR A 1 105 ? -18.910 -1.773 10.214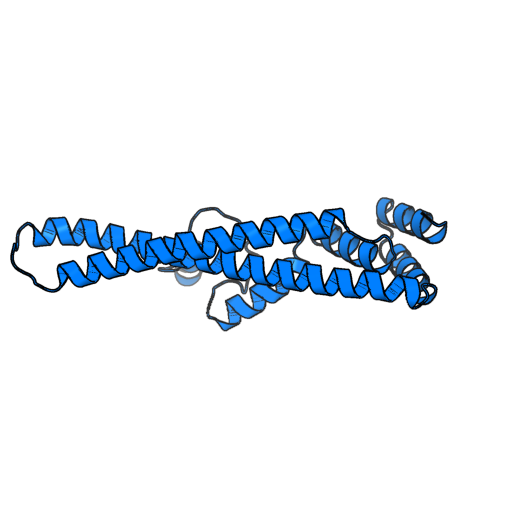 1.00 96.06 105 THR A CA 1
ATOM 845 C C . THR A 1 105 ? -18.648 -0.786 9.073 1.00 96.06 105 THR A C 1
ATOM 847 O O . THR A 1 105 ? -18.350 -1.186 7.949 1.00 96.06 105 THR A O 1
ATOM 850 N N . THR A 1 106 ? -18.714 0.515 9.364 1.00 96.31 106 THR A N 1
ATOM 851 C CA . THR A 1 106 ? -18.498 1.582 8.375 1.00 96.31 106 THR A CA 1
ATOM 852 C C . THR A 1 106 ? -17.050 1.627 7.886 1.00 96.31 106 THR A C 1
ATOM 854 O O . THR A 1 106 ? -16.796 1.698 6.683 1.00 96.31 106 THR A O 1
ATOM 857 N N . VAL A 1 107 ? -16.082 1.570 8.805 1.00 92.12 107 VAL A N 1
ATOM 858 C CA . VAL A 1 107 ? -14.651 1.595 8.470 1.00 92.12 107 VAL A CA 1
ATOM 859 C C . VAL A 1 107 ? -14.258 0.324 7.715 1.00 92.12 107 VAL A C 1
ATOM 861 O O . VAL A 1 107 ? -13.499 0.398 6.752 1.00 92.12 107 VAL A O 1
ATOM 864 N N . GLN A 1 108 ? -14.814 -0.828 8.094 1.00 93.00 108 GLN A N 1
ATOM 865 C CA . GLN A 1 108 ? -14.557 -2.104 7.432 1.00 93.00 108 GLN A CA 1
ATOM 866 C C . GLN A 1 108 ? -15.099 -2.137 5.999 1.00 93.00 108 GLN A C 1
ATOM 868 O O . GLN A 1 108 ? -14.395 -2.601 5.105 1.00 93.00 108 GLN A O 1
ATOM 873 N N . ALA A 1 109 ? -16.291 -1.582 5.757 1.00 96.50 109 ALA A N 1
ATOM 874 C CA . ALA A 1 109 ? -16.819 -1.431 4.403 1.00 96.50 109 ALA A CA 1
ATOM 875 C C . ALA A 1 109 ? -15.879 -0.586 3.524 1.00 96.50 109 ALA A C 1
ATOM 877 O O . ALA A 1 109 ? -15.507 -1.011 2.434 1.00 96.50 109 ALA A O 1
ATOM 878 N N . ARG A 1 110 ? -15.391 0.551 4.039 1.00 96.50 110 ARG A N 1
ATOM 879 C CA . ARG A 1 110 ? -14.411 1.379 3.318 1.00 96.50 110 ARG A CA 1
ATOM 880 C C . ARG A 1 110 ? -13.083 0.651 3.089 1.00 96.50 110 ARG A C 1
ATOM 882 O O . ARG A 1 110 ? -12.466 0.826 2.044 1.00 96.50 110 ARG A O 1
ATOM 889 N N . ALA A 1 111 ? -12.625 -0.159 4.044 1.00 89.94 111 ALA A N 1
ATOM 890 C CA . ALA A 1 111 ? -11.416 -0.963 3.871 1.00 89.94 111 ALA A CA 1
ATOM 891 C C . ALA A 1 111 ? -11.573 -1.977 2.725 1.00 89.94 111 ALA A C 1
ATOM 893 O O . ALA A 1 111 ? -10.633 -2.171 1.957 1.00 89.94 111 ALA A O 1
ATOM 894 N N . TRP A 1 112 ? -12.758 -2.576 2.566 1.00 93.75 112 TRP A N 1
ATOM 895 C CA . TRP A 1 112 ? -13.058 -3.436 1.418 1.00 93.75 112 TRP A CA 1
ATOM 896 C C . TRP A 1 112 ? -13.055 -2.665 0.099 1.00 93.75 112 TRP A C 1
ATOM 898 O O . TRP A 1 112 ? -12.396 -3.111 -0.838 1.00 93.75 112 TRP A O 1
ATOM 908 N N . ASP A 1 113 ? -13.676 -1.485 0.044 1.00 96.62 113 ASP A N 1
ATOM 909 C CA . ASP A 1 113 ? -13.639 -0.636 -1.156 1.00 96.62 113 ASP A CA 1
ATOM 910 C C . ASP A 1 113 ? -12.191 -0.292 -1.552 1.00 96.62 113 ASP A C 1
ATOM 912 O O . ASP A 1 113 ? -11.812 -0.361 -2.725 1.00 96.62 113 ASP A O 1
ATOM 916 N N . MET A 1 114 ? -11.344 0.022 -0.565 1.00 93.62 114 MET A N 1
ATOM 917 C CA . MET A 1 114 ? -9.930 0.30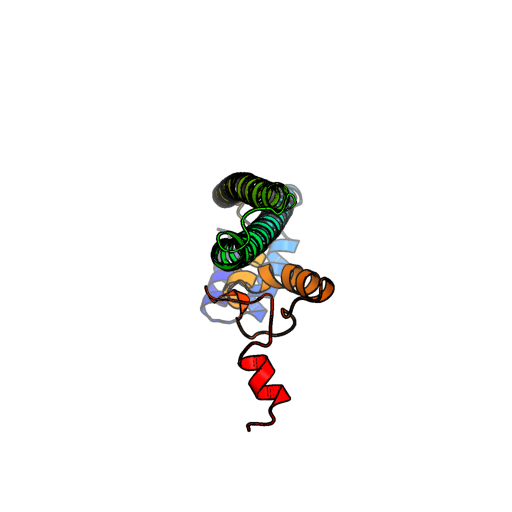6 -0.811 1.00 93.62 114 MET A CA 1
ATOM 918 C C . MET A 1 114 ? -9.136 -0.926 -1.244 1.00 93.62 114 MET A C 1
ATOM 920 O O . MET A 1 114 ? -8.223 -0.810 -2.064 1.00 93.62 114 MET A O 1
ATOM 924 N N . GLN A 1 115 ? -9.479 -2.107 -0.732 1.00 86.94 115 GLN A N 1
ATOM 925 C CA . GLN A 1 115 ? -8.880 -3.366 -1.164 1.00 86.94 115 GLN A CA 1
ATOM 926 C C . GLN A 1 115 ? -9.251 -3.688 -2.620 1.00 86.94 115 GLN A C 1
ATOM 928 O O . GLN A 1 115 ? -8.381 -4.082 -3.400 1.00 86.94 115 GLN A O 1
ATOM 933 N N . ASP A 1 116 ? -10.503 -3.463 -3.015 1.00 92.62 116 ASP A N 1
ATOM 934 C CA . ASP A 1 116 ? -10.955 -3.626 -4.399 1.00 92.62 116 ASP A CA 1
A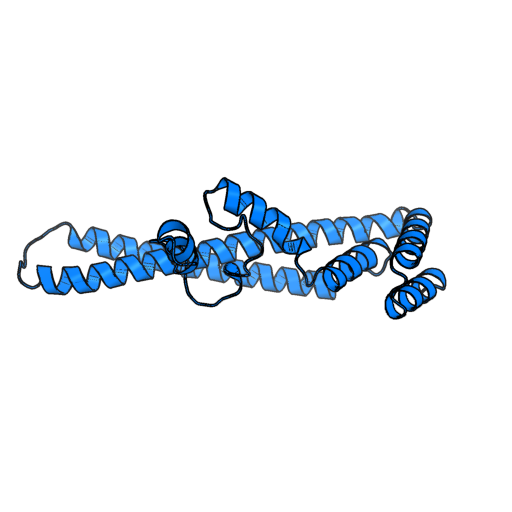TOM 935 C C . ASP A 1 116 ? -10.251 -2.645 -5.344 1.00 92.62 116 ASP A C 1
ATOM 937 O O . ASP A 1 116 ? -9.794 -3.033 -6.426 1.00 92.62 116 ASP A O 1
ATOM 941 N N . GLU A 1 117 ? -10.080 -1.393 -4.919 1.00 94.62 117 GLU A N 1
ATOM 942 C CA . GLU A 1 117 ? -9.300 -0.393 -5.648 1.00 94.62 117 GLU A CA 1
ATOM 943 C C . GLU A 1 117 ? -7.831 -0.815 -5.790 1.00 94.62 117 GLU A C 1
ATOM 945 O O . GLU A 1 117 ? -7.263 -0.744 -6.883 1.00 94.62 117 GLU A O 1
ATOM 950 N N . GLN A 1 118 ? -7.219 -1.344 -4.728 1.00 90.50 118 GLN A N 1
ATOM 951 C CA . GLN A 1 118 ? -5.852 -1.862 -4.777 1.00 90.50 118 GLN A CA 1
ATOM 952 C C . GLN A 1 118 ? -5.731 -3.016 -5.784 1.00 90.50 118 GLN A C 1
ATOM 954 O O . GLN A 1 118 ? -4.825 -3.026 -6.623 1.00 90.50 118 GLN A O 1
ATOM 959 N N . ILE A 1 119 ? -6.673 -3.966 -5.762 1.00 89.06 119 ILE A N 1
ATOM 960 C CA . ILE A 1 119 ? -6.744 -5.075 -6.725 1.00 89.06 119 ILE A CA 1
ATOM 961 C C . ILE A 1 119 ? -6.897 -4.534 -8.152 1.00 89.06 119 ILE A C 1
ATOM 963 O O . ILE A 1 119 ? -6.242 -5.029 -9.077 1.00 89.06 119 ILE A O 1
ATOM 967 N N . ARG A 1 120 ? -7.735 -3.512 -8.355 1.00 95.00 120 ARG A N 1
ATOM 968 C CA . ARG A 1 120 ? -7.912 -2.857 -9.657 1.00 95.00 120 ARG A CA 1
ATOM 969 C C . ARG A 1 120 ? -6.606 -2.229 -10.144 1.00 95.00 120 ARG A C 1
ATOM 971 O O . ARG A 1 120 ? -6.216 -2.476 -11.286 1.00 95.00 120 ARG A O 1
ATOM 978 N N . LEU A 1 121 ? -5.901 -1.483 -9.291 1.00 91.12 121 LEU A N 1
ATOM 979 C CA . LEU A 1 121 ? -4.595 -0.902 -9.614 1.00 91.12 121 LEU A CA 1
ATOM 980 C C . LEU A 1 121 ? -3.575 -1.991 -9.959 1.00 91.12 121 LEU A C 1
ATOM 982 O O . LEU A 1 121 ? -2.867 -1.862 -10.957 1.00 91.12 121 LEU A O 1
ATOM 986 N N . PHE A 1 122 ? -3.539 -3.102 -9.220 1.00 90.00 122 PHE A N 1
ATOM 987 C CA . PHE A 1 122 ? -2.672 -4.241 -9.541 1.00 90.00 122 PHE A CA 1
ATOM 988 C C . PHE A 1 122 ? -2.968 -4.853 -10.914 1.00 90.00 122 PHE A C 1
ATOM 990 O O . PHE A 1 122 ? -2.033 -5.190 -11.643 1.00 90.00 122 PHE A O 1
ATOM 997 N N . LYS A 1 123 ? -4.244 -4.970 -11.299 1.00 89.25 123 LYS A N 1
ATOM 998 C CA . LYS A 1 123 ? -4.645 -5.458 -12.632 1.00 89.25 123 LYS A CA 1
ATOM 999 C C . LYS A 1 123 ? -4.249 -4.494 -13.751 1.00 89.25 123 LYS A C 1
ATOM 1001 O O . LYS A 1 123 ? -3.933 -4.937 -14.849 1.00 89.25 123 LYS A O 1
ATOM 1006 N N . MET A 1 124 ? -4.242 -3.192 -13.470 1.00 93.31 124 MET A N 1
ATOM 1007 C CA . MET A 1 124 ? -3.863 -2.131 -14.412 1.00 93.31 124 MET A CA 1
ATOM 1008 C C . MET A 1 124 ? -2.377 -1.754 -14.340 1.00 93.31 124 MET A C 1
ATOM 1010 O O . MET A 1 124 ? -1.975 -0.717 -14.867 1.00 93.31 124 MET A O 1
ATOM 1014 N N . LYS A 1 125 ? -1.556 -2.575 -13.675 1.00 93.31 125 LYS A N 1
ATOM 1015 C CA . LYS A 1 125 ? -0.137 -2.304 -13.458 1.00 93.31 125 LYS A CA 1
ATOM 1016 C C . LYS A 1 125 ? 0.597 -2.090 -14.790 1.00 93.31 125 LYS A C 1
ATOM 1018 O O . LYS A 1 125 ? 0.649 -3.022 -15.596 1.00 93.31 125 LYS A O 1
ATOM 1023 N N . PRO A 1 126 ? 1.213 -0.914 -15.015 1.00 94.69 126 PRO A N 1
ATOM 1024 C CA . PRO A 1 126 ? 2.001 -0.689 -16.214 1.00 94.69 126 PRO A CA 1
ATOM 1025 C C . PRO A 1 126 ? 3.282 -1.528 -16.178 1.00 94.69 126 PRO A C 1
ATOM 1027 O O . PRO A 1 126 ? 3.804 -1.883 -15.119 1.00 94.69 126 PRO A O 1
ATOM 1030 N N . GLU A 1 127 ? 3.833 -1.828 -17.349 1.00 92.19 127 GLU A N 1
ATOM 1031 C CA . GLU A 1 127 ? 5.184 -2.373 -17.433 1.00 92.19 127 GLU A CA 1
ATOM 1032 C C . GLU A 1 127 ? 6.217 -1.244 -17.376 1.00 92.19 127 GLU A C 1
ATOM 1034 O O . GLU A 1 127 ? 6.028 -0.178 -17.960 1.00 92.19 127 GLU A O 1
ATOM 1039 N N . GLY A 1 128 ? 7.353 -1.488 -16.721 1.00 93.31 128 GLY A N 1
ATOM 1040 C CA . GLY A 1 128 ? 8.496 -0.586 -16.826 1.00 93.31 128 GLY A CA 1
ATOM 1041 C C . GLY A 1 128 ? 9.509 -0.705 -15.695 1.00 93.31 128 GLY A C 1
ATOM 1042 O O . GLY A 1 128 ? 9.360 -1.511 -14.777 1.00 93.31 128 GLY A O 1
ATOM 1043 N N . ALA A 1 129 ? 10.600 0.051 -15.820 1.00 93.06 129 ALA A N 1
ATOM 1044 C CA . ALA A 1 129 ? 11.751 -0.046 -14.926 1.00 93.06 129 ALA A CA 1
ATOM 1045 C C . ALA A 1 129 ? 11.445 0.431 -13.496 1.00 93.06 129 ALA A C 1
ATOM 1047 O O . ALA A 1 129 ? 11.968 -0.152 -12.551 1.00 93.06 129 ALA A O 1
ATOM 1048 N N . TRP A 1 130 ? 10.565 1.422 -13.326 1.00 92.44 130 TRP A N 1
ATOM 1049 C CA . TRP A 1 130 ? 10.148 1.909 -12.005 1.00 92.44 130 TRP A CA 1
ATOM 1050 C C . TRP A 1 130 ? 9.271 0.888 -11.275 1.00 92.44 130 TRP A C 1
ATOM 1052 O O . TRP A 1 130 ? 9.425 0.659 -10.080 1.00 92.44 130 TRP A O 1
ATOM 1062 N N . ILE A 1 131 ? 8.391 0.209 -12.012 1.00 93.56 131 ILE A N 1
ATOM 1063 C CA . ILE A 1 131 ? 7.523 -0.834 -11.455 1.00 93.56 131 ILE A CA 1
ATOM 1064 C C . ILE A 1 131 ? 8.334 -2.064 -11.041 1.00 93.56 131 ILE A C 1
ATOM 1066 O O . ILE A 1 131 ? 8.084 -2.652 -9.990 1.00 93.56 131 ILE A O 1
ATOM 1070 N N . ARG A 1 132 ? 9.337 -2.441 -11.845 1.00 91.62 132 ARG A N 1
ATOM 1071 C CA . ARG A 1 132 ? 10.264 -3.523 -11.487 1.00 91.62 132 ARG A CA 1
ATOM 1072 C C . ARG A 1 132 ? 11.140 -3.173 -10.291 1.00 91.62 132 ARG A C 1
ATOM 1074 O O . ARG A 1 132 ? 11.417 -4.058 -9.495 1.00 91.62 132 ARG A O 1
ATOM 1081 N N . GLU A 1 133 ? 11.538 -1.909 -10.136 1.00 90.25 133 GLU A N 1
ATOM 1082 C CA . GLU A 1 133 ? 12.266 -1.458 -8.943 1.00 90.25 133 GLU A CA 1
ATOM 1083 C C . GLU A 1 133 ? 11.464 -1.716 -7.678 1.00 90.25 133 GLU A C 1
ATOM 1085 O O . GLU A 1 133 ? 11.980 -2.320 -6.742 1.00 90.25 133 GLU A O 1
ATOM 1090 N N . LEU A 1 134 ? 10.193 -1.309 -7.687 1.00 86.69 134 LEU A N 1
ATOM 1091 C CA . LEU A 1 134 ? 9.295 -1.553 -6.573 1.00 86.69 134 LEU A CA 1
ATOM 1092 C C . LEU A 1 134 ? 9.162 -3.057 -6.298 1.00 86.69 134 LEU A C 1
ATOM 1094 O O . LEU A 1 134 ? 9.368 -3.483 -5.168 1.00 86.69 134 LEU A O 1
ATOM 1098 N N . ALA A 1 135 ? 8.870 -3.866 -7.322 1.00 86.38 135 ALA A N 1
ATOM 1099 C CA . ALA A 1 135 ? 8.720 -5.315 -7.170 1.00 86.38 135 ALA A CA 1
ATOM 1100 C C . ALA A 1 135 ? 9.977 -5.976 -6.577 1.00 86.38 135 ALA A C 1
ATOM 1102 O O . ALA A 1 135 ? 9.869 -6.758 -5.636 1.00 86.38 135 ALA A O 1
ATOM 1103 N N . ALA A 1 136 ? 11.159 -5.602 -7.071 1.00 84.44 136 ALA A N 1
ATOM 1104 C CA . ALA A 1 136 ? 12.432 -6.092 -6.559 1.00 84.44 136 ALA A CA 1
ATOM 1105 C C . ALA A 1 136 ? 12.675 -5.660 -5.107 1.00 84.44 136 ALA A C 1
ATOM 1107 O O . ALA A 1 136 ? 13.166 -6.453 -4.309 1.00 84.44 136 ALA A O 1
ATOM 1108 N N . SER A 1 137 ? 12.327 -4.420 -4.748 1.00 82.06 137 SER A N 1
ATOM 1109 C CA . SER A 1 137 ? 12.432 -3.932 -3.367 1.00 82.06 137 SER A CA 1
ATOM 1110 C C . SER A 1 137 ? 11.559 -4.768 -2.431 1.00 82.06 137 SER A C 1
ATOM 1112 O O . SER A 1 137 ? 12.042 -5.287 -1.429 1.00 82.06 137 SER A O 1
ATOM 1114 N N . ILE A 1 138 ? 10.301 -4.997 -2.817 1.00 77.31 138 ILE A N 1
ATOM 1115 C CA . ILE A 1 138 ? 9.334 -5.799 -2.058 1.00 77.31 138 ILE A CA 1
ATOM 1116 C C . ILE A 1 138 ? 9.835 -7.229 -1.874 1.00 77.31 138 ILE A C 1
ATOM 1118 O O . ILE A 1 138 ? 9.833 -7.725 -0.753 1.00 77.31 138 ILE A O 1
ATOM 1122 N N . GLU A 1 139 ? 10.270 -7.883 -2.951 1.00 79.00 139 GLU A N 1
ATOM 1123 C CA . GLU A 1 139 ? 10.732 -9.272 -2.915 1.00 79.00 139 GLU A CA 1
ATOM 1124 C C . GLU A 1 139 ? 11.983 -9.428 -2.041 1.00 79.00 139 GLU A C 1
ATOM 1126 O O . GLU A 1 139 ? 12.048 -10.322 -1.203 1.00 79.00 139 GLU A O 1
ATOM 1131 N N . ARG A 1 140 ? 12.955 -8.517 -2.167 1.00 79.38 140 ARG A N 1
ATOM 1132 C CA . ARG A 1 140 ? 14.192 -8.550 -1.369 1.00 79.38 140 ARG A CA 1
ATOM 1133 C C . ARG A 1 140 ? 13.955 -8.225 0.103 1.00 79.38 140 ARG A C 1
ATOM 1135 O O . ARG A 1 140 ? 14.704 -8.689 0.963 1.00 79.38 140 ARG A O 1
ATOM 1142 N N . ASN A 1 141 ? 12.953 -7.400 0.392 1.00 70.19 141 ASN A N 1
ATOM 1143 C CA . ASN A 1 141 ? 12.646 -6.955 1.742 1.00 70.19 141 ASN A CA 1
ATOM 1144 C C . ASN A 1 141 ? 11.465 -7.698 2.371 1.00 70.19 141 ASN A C 1
ATOM 1146 O O . ASN A 1 141 ? 11.006 -7.259 3.418 1.00 70.19 141 ASN A O 1
ATOM 1150 N N . ASP A 1 142 ? 10.982 -8.804 1.798 1.00 65.38 142 ASP A N 1
ATOM 1151 C CA . ASP A 1 142 ? 9.809 -9.547 2.292 1.00 65.38 142 ASP A CA 1
ATOM 1152 C C . ASP A 1 142 ? 8.585 -8.633 2.535 1.00 65.38 142 ASP A C 1
ATOM 1154 O O . ASP A 1 142 ? 7.855 -8.778 3.515 1.00 65.38 142 ASP A O 1
ATOM 1158 N N . GLY A 1 143 ? 8.410 -7.602 1.701 1.00 63.47 143 GLY A N 1
ATOM 1159 C CA . GLY A 1 143 ? 7.358 -6.592 1.849 1.00 63.47 143 GLY A CA 1
ATOM 1160 C C . GLY A 1 143 ? 7.561 -5.578 2.982 1.00 63.47 143 GLY A C 1
ATOM 1161 O O . GLY A 1 143 ? 6.700 -4.721 3.178 1.00 63.47 143 GLY A O 1
ATOM 1162 N N . ARG A 1 144 ? 8.697 -5.601 3.697 1.00 61.62 144 ARG A N 1
ATOM 1163 C CA . ARG A 1 144 ? 8.990 -4.679 4.815 1.00 61.62 144 ARG A CA 1
ATOM 1164 C C . ARG A 1 144 ? 8.969 -3.198 4.422 1.00 61.62 144 ARG A C 1
ATOM 1166 O O . ARG A 1 144 ? 8.676 -2.367 5.279 1.00 61.62 144 ARG A O 1
ATOM 1173 N N . ASP A 1 145 ? 9.234 -2.872 3.159 1.00 60.22 145 ASP A N 1
ATOM 1174 C CA . ASP A 1 145 ? 9.269 -1.485 2.673 1.00 60.22 145 ASP A CA 1
ATOM 1175 C C . ASP A 1 145 ? 7.892 -0.810 2.689 1.00 60.22 145 ASP A C 1
ATOM 1177 O O . ASP A 1 145 ? 7.807 0.395 2.919 1.00 60.22 145 ASP A O 1
ATOM 1181 N N . PHE A 1 146 ? 6.802 -1.574 2.531 1.00 59.91 146 PHE A N 1
ATOM 1182 C CA . PHE A 1 146 ? 5.444 -1.040 2.703 1.00 59.91 146 PHE A CA 1
ATOM 1183 C C . PHE A 1 146 ? 5.174 -0.604 4.145 1.00 59.91 146 PHE A C 1
ATOM 1185 O O . PHE A 1 146 ? 4.416 0.325 4.403 1.00 59.91 146 PHE A O 1
ATOM 1192 N N . TRP A 1 147 ? 5.856 -1.239 5.094 1.00 55.53 147 TRP A N 1
ATOM 1193 C CA . TRP A 1 147 ? 5.601 -1.101 6.519 1.00 55.53 147 TRP A CA 1
ATOM 1194 C C . TRP A 1 147 ? 6.395 0.014 7.198 1.00 55.53 147 TRP A C 1
ATOM 1196 O O . TRP A 1 147 ? 6.101 0.375 8.339 1.00 55.53 147 TRP A O 1
ATOM 1206 N N . GLU A 1 148 ? 7.426 0.565 6.557 1.00 56.28 148 GLU A N 1
ATOM 1207 C CA . GLU A 1 148 ? 8.340 1.479 7.242 1.00 56.28 148 GLU A CA 1
ATOM 1208 C C . GLU A 1 148 ? 7.682 2.825 7.592 1.00 56.28 148 GLU A C 1
ATOM 1210 O O . GLU A 1 148 ? 7.939 3.384 8.663 1.00 56.28 148 GLU A O 1
ATOM 1215 N N . LYS A 1 149 ? 6.787 3.334 6.736 1.00 53.44 149 LYS A N 1
ATOM 1216 C CA . LYS A 1 149 ? 6.058 4.581 7.007 1.00 53.44 149 LYS A CA 1
ATOM 1217 C C . LYS A 1 149 ? 5.018 4.396 8.119 1.00 53.44 149 LYS A C 1
ATOM 1219 O O . LYS A 1 149 ? 5.066 5.147 9.096 1.00 53.44 149 LYS A O 1
ATOM 1224 N N . GLY A 1 150 ? 4.192 3.347 8.041 1.00 56.44 150 GLY A N 1
ATOM 1225 C CA . GLY A 1 150 ? 3.227 2.992 9.093 1.00 56.44 150 GLY A CA 1
ATOM 1226 C C . GLY A 1 150 ? 3.904 2.734 10.443 1.00 56.44 150 GLY A C 1
ATOM 1227 O O . GLY A 1 150 ? 3.422 3.155 11.493 1.00 56.44 150 GLY A O 1
ATOM 1228 N N . ARG A 1 151 ? 5.119 2.171 10.433 1.00 56.94 151 ARG A N 1
ATOM 1229 C CA . ARG A 1 151 ? 5.943 2.018 11.636 1.00 56.94 151 ARG A CA 1
ATOM 1230 C C . ARG A 1 151 ? 6.325 3.354 12.273 1.00 56.94 151 ARG A C 1
ATOM 1232 O O . ARG A 1 151 ? 6.232 3.486 13.492 1.00 56.94 151 ARG A O 1
ATOM 1239 N N . ARG A 1 152 ? 6.779 4.338 11.487 1.00 58.97 152 ARG A N 1
ATOM 1240 C CA . ARG A 1 152 ? 7.156 5.665 12.014 1.00 58.97 152 ARG A CA 1
ATOM 1241 C C . ARG A 1 152 ? 5.956 6.385 12.618 1.00 58.97 152 ARG A C 1
ATOM 1243 O O . ARG A 1 152 ? 6.102 7.019 13.660 1.00 58.97 152 ARG A O 1
ATOM 1250 N N . GLU A 1 153 ? 4.794 6.284 11.984 1.00 54.56 153 GLU A N 1
ATOM 1251 C CA . GLU A 1 153 ? 3.550 6.884 12.475 1.00 54.56 153 GLU A CA 1
ATOM 1252 C C . GLU A 1 153 ? 3.044 6.176 13.739 1.00 54.56 153 GLU A C 1
ATOM 1254 O O . GLU A 1 153 ? 2.783 6.848 14.735 1.00 54.56 153 GLU A O 1
ATOM 1259 N N . CYS A 1 154 ? 3.068 4.838 13.777 1.00 51.97 154 CYS A N 1
ATOM 1260 C CA . CYS A 1 154 ? 2.793 4.058 14.987 1.00 51.97 154 CYS A CA 1
ATOM 1261 C C . CYS A 1 154 ? 3.707 4.472 16.154 1.00 51.97 154 CYS A C 1
ATOM 1263 O O . CYS A 1 154 ? 3.228 4.716 17.258 1.00 51.97 154 CYS A O 1
ATOM 1265 N N . VAL A 1 155 ? 5.019 4.614 15.921 1.00 53.38 155 VAL A N 1
ATOM 1266 C CA . VAL A 1 155 ? 5.968 5.073 16.953 1.00 53.38 155 VAL A CA 1
ATOM 1267 C C . VAL A 1 155 ? 5.653 6.497 17.417 1.00 53.38 155 VAL A C 1
ATOM 1269 O O . VAL A 1 155 ? 5.688 6.766 18.617 1.00 53.38 155 VAL A O 1
ATOM 1272 N N . ARG A 1 156 ? 5.311 7.412 16.499 1.00 52.56 156 ARG A N 1
ATOM 1273 C CA . ARG A 1 156 ? 4.913 8.790 16.847 1.00 52.56 156 ARG A CA 1
ATOM 1274 C C . ARG A 1 156 ? 3.639 8.838 17.688 1.00 52.56 156 ARG A C 1
ATOM 1276 O O . ARG A 1 156 ? 3.546 9.684 18.569 1.00 52.56 156 ARG A O 1
ATOM 1283 N N . ALA A 1 157 ? 2.701 7.925 17.454 1.00 48.34 157 ALA A N 1
ATOM 1284 C CA . ALA A 1 157 ? 1.475 7.785 18.237 1.00 48.34 157 ALA A CA 1
ATOM 1285 C C . ALA A 1 157 ? 1.685 7.078 19.596 1.00 48.34 157 ALA A C 1
ATOM 1287 O O . ALA A 1 157 ? 0.717 6.803 20.301 1.00 48.34 157 ALA A O 1
ATOM 1288 N N . GLY A 1 158 ? 2.931 6.766 19.978 1.00 48.12 158 GLY A N 1
ATOM 1289 C CA . GLY A 1 158 ? 3.250 6.059 21.223 1.00 48.12 158 GLY A CA 1
ATOM 1290 C C . GLY A 1 158 ? 3.082 4.537 21.145 1.00 48.12 158 GLY A C 1
ATOM 1291 O O . GLY A 1 158 ? 3.149 3.855 22.167 1.00 48.12 158 GLY A O 1
ATOM 1292 N N . GLY A 1 159 ? 2.878 3.987 19.947 1.00 52.72 159 GLY A N 1
ATOM 1293 C CA . GLY A 1 159 ? 2.809 2.551 19.704 1.00 52.72 159 GLY A CA 1
ATOM 1294 C C . GLY A 1 159 ? 4.172 1.857 19.811 1.00 52.72 159 GLY A C 1
ATOM 1295 O O . GLY A 1 159 ? 5.237 2.453 19.638 1.00 52.72 159 GLY A O 1
ATOM 1296 N N . CYS A 1 160 ? 4.158 0.551 20.083 1.00 52.03 160 CYS A N 1
ATOM 1297 C CA . CYS A 1 160 ? 5.364 -0.242 20.354 1.00 52.03 160 CYS A CA 1
ATOM 1298 C C . CYS A 1 160 ? 6.169 -0.636 19.099 1.00 52.03 160 CYS A C 1
ATOM 1300 O O . CYS A 1 160 ? 7.164 -1.357 19.206 1.00 52.03 160 CYS A O 1
ATOM 1302 N N . CYS A 1 161 ? 5.779 -0.149 17.915 1.00 53.09 161 CYS A N 1
ATOM 1303 C CA . CYS A 1 161 ? 6.291 -0.575 16.609 1.00 53.09 161 CYS A CA 1
ATOM 1304 C C . CYS A 1 161 ? 7.780 -0.248 16.344 1.00 53.09 161 CYS A C 1
ATOM 1306 O O . CYS A 1 161 ? 8.286 -0.507 15.256 1.00 53.09 161 CYS A O 1
ATOM 1308 N N . ALA A 1 162 ? 8.531 0.282 17.313 1.00 39.59 162 ALA A N 1
ATOM 1309 C CA . ALA A 1 162 ? 9.947 0.629 17.163 1.00 39.59 162 ALA A CA 1
ATOM 1310 C C . ALA A 1 162 ? 10.896 -0.582 16.981 1.00 39.59 162 ALA A C 1
ATOM 1312 O O . ALA A 1 162 ? 12.097 -0.381 16.798 1.00 39.59 162 ALA A O 1
ATOM 1313 N N . ARG A 1 163 ? 10.417 -1.837 17.044 1.00 40.38 163 ARG A N 1
ATOM 1314 C CA . ARG A 1 163 ? 11.263 -3.044 16.937 1.00 40.38 163 ARG A CA 1
ATOM 1315 C C . ARG A 1 163 ? 10.783 -4.011 15.855 1.00 40.38 163 ARG A C 1
ATOM 1317 O O . ARG A 1 163 ? 9.595 -4.287 15.743 1.00 40.38 163 ARG A O 1
ATOM 1324 N N . ASN A 1 164 ? 11.742 -4.600 15.131 1.00 43.28 164 ASN A N 1
ATOM 1325 C CA . ASN A 1 164 ? 11.576 -5.702 14.166 1.00 43.28 164 ASN A CA 1
ATOM 1326 C C . ASN A 1 164 ? 11.127 -7.030 14.836 1.00 43.28 164 ASN A C 1
ATOM 1328 O O . ASN A 1 164 ? 11.685 -8.080 14.546 1.00 43.28 164 ASN A O 1
ATOM 1332 N N . CYS A 1 165 ? 10.181 -7.013 15.781 1.00 42.31 165 CYS A N 1
ATOM 1333 C CA . CYS A 1 165 ? 9.771 -8.215 16.522 1.00 42.31 165 CYS A CA 1
ATOM 1334 C C . CYS A 1 165 ? 8.658 -9.030 15.847 1.00 42.31 165 CYS A C 1
ATOM 1336 O O . CYS A 1 165 ? 8.307 -10.083 16.361 1.00 42.31 165 CYS A O 1
ATOM 1338 N N . GLY A 1 166 ? 8.063 -8.549 14.747 1.00 40.22 166 GLY A N 1
ATOM 1339 C CA . GLY A 1 166 ? 6.927 -9.229 14.102 1.00 40.22 166 GLY A CA 1
ATOM 1340 C C . GLY A 1 166 ? 5.635 -9.213 14.930 1.00 40.22 166 GLY A C 1
ATOM 1341 O O . GLY A 1 166 ? 4.669 -9.874 14.571 1.00 40.22 166 GLY A O 1
ATOM 1342 N N . CYS A 1 167 ? 5.588 -8.439 16.019 1.00 44.84 167 CYS A N 1
ATOM 1343 C CA . CYS A 1 167 ? 4.476 -8.431 16.966 1.00 44.84 167 CYS A CA 1
ATOM 1344 C C . CYS A 1 167 ? 3.139 -7.965 16.352 1.00 44.84 167 CYS A C 1
ATOM 1346 O O . CYS A 1 167 ? 2.089 -8.300 16.882 1.00 44.84 167 CYS A O 1
ATOM 1348 N N . CYS A 1 168 ? 3.165 -7.238 15.228 1.00 46.44 168 CYS A N 1
ATOM 1349 C CA . CYS A 1 168 ? 1.959 -6.820 14.498 1.00 46.44 168 CYS A CA 1
ATOM 1350 C C . CYS A 1 168 ? 1.568 -7.790 13.360 1.00 46.44 168 CYS A C 1
ATOM 1352 O O . CYS A 1 168 ? 0.643 -7.505 12.613 1.00 46.44 168 CYS A O 1
ATOM 1354 N N . VAL A 1 169 ? 2.266 -8.926 13.218 1.00 37.56 169 VAL A N 1
ATOM 1355 C CA . VAL A 1 169 ? 1.940 -10.015 12.269 1.00 37.56 169 VAL A CA 1
ATOM 1356 C C . VAL A 1 169 ? 1.197 -11.166 12.981 1.00 37.56 169 VAL A C 1
ATOM 1358 O O . VAL A 1 169 ? 0.672 -12.072 12.342 1.00 37.56 169 VAL A O 1
ATOM 1361 N N . GLY A 1 170 ? 1.123 -11.142 14.317 1.00 34.25 170 GLY A N 1
ATOM 1362 C CA . GLY A 1 170 ? 0.456 -12.164 15.124 1.00 34.25 170 GLY A CA 1
ATOM 1363 C C . GLY A 1 170 ? -0.968 -11.768 15.508 1.00 34.25 170 GLY A C 1
ATOM 1364 O O . GLY A 1 170 ? -1.177 -10.752 16.157 1.00 34.25 170 GLY A O 1
ATOM 1365 N N . TRP A 1 171 ? -1.929 -12.621 15.167 1.00 33.38 171 TRP A N 1
ATOM 1366 C CA . TRP A 1 171 ? -3.374 -12.542 15.432 1.00 33.38 171 TRP A CA 1
ATOM 1367 C C . TRP A 1 171 ? -3.826 -12.427 16.906 1.00 33.38 171 TRP A C 1
ATOM 1369 O O . TRP A 1 171 ? -5.009 -12.584 17.191 1.00 33.38 171 TRP A O 1
ATOM 1379 N N . PHE A 1 172 ? -2.942 -12.142 17.861 1.00 31.92 172 PHE A N 1
ATOM 1380 C CA . PHE A 1 172 ? -3.320 -11.994 19.264 1.00 31.92 172 PHE A CA 1
ATOM 1381 C C . PHE A 1 172 ? -2.521 -10.880 19.945 1.00 31.92 172 PHE A C 1
ATOM 1383 O O . PHE A 1 172 ? -1.312 -11.010 20.142 1.00 31.92 172 PHE A O 1
ATOM 1390 N N . LEU A 1 173 ? -3.261 -9.850 20.386 1.00 39.44 173 LEU A N 1
ATOM 1391 C CA . LEU A 1 173 ? -2.836 -8.720 21.231 1.00 39.44 173 LEU A CA 1
ATOM 1392 C C . LEU A 1 173 ? -1.975 -7.719 20.418 1.00 39.44 173 LEU A C 1
ATOM 1394 O O . LEU A 1 173 ? -1.363 -8.089 19.428 1.00 39.44 173 LEU A O 1
ATOM 1398 N N . HIS A 1 174 ? -1.891 -6.413 20.669 1.00 40.19 174 HIS A N 1
ATOM 1399 C CA . HIS A 1 174 ? -1.451 -5.777 21.904 1.00 40.19 174 HIS A CA 1
ATOM 1400 C C . HIS A 1 174 ? -1.787 -4.268 21.865 1.00 40.19 174 HIS A C 1
ATOM 1402 O O . HIS A 1 174 ? -1.118 -3.517 21.161 1.00 40.19 174 HIS A O 1
ATOM 1408 N N . CYS A 1 175 ? -2.735 -3.814 22.691 1.00 36.00 175 CYS A N 1
ATOM 1409 C CA . CYS A 1 175 ? -2.873 -2.412 23.123 1.00 36.00 175 CYS A CA 1
ATOM 1410 C C . CYS A 1 175 ? -3.490 -2.343 24.542 1.00 36.00 175 CYS A C 1
ATOM 1412 O O . CYS A 1 175 ? -4.561 -1.786 24.749 1.00 36.00 175 CYS A O 1
ATOM 1414 N N . SER A 1 176 ? -2.836 -2.970 25.532 1.00 42.25 176 SER A N 1
ATOM 1415 C CA . SER A 1 176 ? -2.643 -2.506 26.931 1.00 42.25 176 SER A CA 1
ATOM 1416 C C . SER A 1 176 ? -2.237 -3.655 27.881 1.00 42.25 176 SER A C 1
ATOM 1418 O O . SER A 1 176 ? -2.467 -4.822 27.588 1.00 42.25 176 SER A O 1
ATOM 1420 N N . GLN A 1 177 ? -1.554 -3.255 28.968 1.00 41.16 177 GLN A N 1
ATOM 1421 C CA . GLN A 1 177 ? -0.767 -3.990 29.981 1.00 41.16 177 GLN A CA 1
ATOM 1422 C C . GLN A 1 177 ? 0.291 -4.999 29.477 1.00 41.16 177 GLN A C 1
ATOM 1424 O O . GLN A 1 177 ? 0.003 -6.075 28.972 1.00 41.16 177 GLN A O 1
ATOM 1429 N N . SER A 1 178 ? 1.552 -4.581 29.661 1.00 43.75 178 SER A N 1
ATOM 1430 C CA . SER A 1 178 ? 2.824 -5.320 29.641 1.00 43.75 178 SER A CA 1
ATOM 1431 C C . SER A 1 178 ? 2.821 -6.689 28.945 1.00 43.75 178 SER A C 1
ATOM 1433 O O . SER A 1 178 ? 2.572 -7.708 29.582 1.00 43.75 178 SER A O 1
ATOM 1435 N N . CYS A 1 179 ? 3.203 -6.740 27.659 1.00 45.19 179 CYS A N 1
ATOM 1436 C CA . CYS A 1 179 ? 3.419 -8.026 26.982 1.00 45.19 179 CYS A CA 1
ATOM 1437 C C . CYS A 1 179 ? 4.493 -8.858 27.708 1.00 45.19 179 CYS A C 1
ATOM 1439 O O . CYS A 1 179 ? 5.389 -8.273 28.328 1.00 45.19 179 CYS A O 1
ATOM 1441 N N . PRO A 1 180 ? 4.492 -10.198 27.575 1.00 45.94 180 PRO A N 1
ATOM 1442 C CA . PRO A 1 180 ? 5.546 -11.062 28.119 1.00 45.94 180 PRO A CA 1
ATOM 1443 C C . PRO A 1 180 ? 6.953 -10.603 27.716 1.00 45.94 180 PRO A C 1
ATOM 1445 O O . PRO A 1 180 ? 7.884 -10.643 28.509 1.00 45.94 180 PRO A O 1
ATOM 1448 N N . CYS A 1 181 ? 7.081 -10.050 26.512 1.00 45.22 181 CYS A N 1
ATOM 1449 C CA . CYS A 1 181 ? 8.281 -9.410 25.983 1.00 45.22 181 CYS A CA 1
ATOM 1450 C C . CYS A 1 181 ? 8.728 -8.140 26.747 1.00 45.22 181 CYS A C 1
ATOM 1452 O O . CYS A 1 181 ? 9.927 -7.885 26.872 1.00 45.22 181 CYS A O 1
ATOM 1454 N N . CYS A 1 182 ? 7.791 -7.346 27.271 1.00 42.25 182 CYS A N 1
ATOM 1455 C CA . CYS A 1 182 ? 8.063 -6.201 28.143 1.00 42.25 182 CYS A CA 1
ATOM 1456 C C . CYS A 1 182 ? 8.342 -6.657 29.582 1.00 42.25 182 CYS A C 1
ATOM 1458 O O . CYS A 1 182 ? 9.269 -6.137 30.194 1.00 42.25 182 CYS A O 1
ATOM 1460 N N . LEU A 1 183 ? 7.611 -7.662 30.081 1.00 47.94 183 LEU A N 1
ATOM 1461 C CA . LEU A 1 183 ? 7.805 -8.259 31.410 1.00 47.94 183 LEU A CA 1
ATOM 1462 C C . LEU A 1 183 ? 9.161 -8.963 31.550 1.00 47.94 183 LEU A C 1
ATOM 1464 O O . LEU A 1 183 ? 9.822 -8.809 32.570 1.00 47.94 183 LEU A O 1
ATOM 1468 N N . TRP A 1 184 ? 9.622 -9.674 30.518 1.00 45.88 184 TRP A N 1
ATOM 1469 C CA . TRP A 1 184 ? 10.943 -10.314 30.510 1.00 45.88 184 TRP A CA 1
ATOM 1470 C C . TRP A 1 184 ? 12.088 -9.309 30.650 1.00 45.88 184 TRP A C 1
ATOM 1472 O O . TRP A 1 184 ? 13.076 -9.583 31.324 1.00 45.88 184 TRP A O 1
ATOM 1482 N N . ARG A 1 185 ? 11.957 -8.119 30.052 1.00 42.78 185 ARG A N 1
ATOM 1483 C CA . ARG A 1 185 ? 13.000 -7.086 30.129 1.00 42.78 185 ARG A CA 1
ATOM 1484 C C . ARG A 1 185 ? 12.957 -6.253 31.404 1.00 42.78 185 ARG A C 1
ATOM 1486 O O . ARG A 1 185 ? 14.016 -5.825 31.845 1.00 42.78 185 ARG A O 1
ATOM 1493 N N . THR A 1 186 ? 11.786 -5.992 31.980 1.00 46.41 186 THR A N 1
ATOM 1494 C CA . THR A 1 186 ? 11.687 -5.246 33.247 1.00 46.41 186 THR A CA 1
ATOM 1495 C C . THR A 1 186 ? 11.854 -6.137 34.476 1.00 46.41 186 THR A C 1
ATOM 1497 O O . THR A 1 186 ? 12.272 -5.642 35.517 1.00 46.41 186 THR A O 1
ATOM 1500 N N . GLY A 1 187 ? 11.581 -7.439 34.361 1.00 45.75 187 GLY A N 1
ATOM 1501 C CA . GLY A 1 187 ? 11.697 -8.414 35.449 1.00 45.75 187 GLY A CA 1
ATOM 1502 C C . GLY A 1 187 ? 13.093 -9.003 35.670 1.00 45.75 187 GLY A C 1
ATOM 1503 O O . GLY A 1 187 ? 13.255 -9.789 36.595 1.00 45.75 187 GLY A O 1
ATOM 1504 N N . GLY A 1 188 ? 14.094 -8.661 34.848 1.00 36.81 188 GLY A N 1
ATOM 1505 C CA . GLY A 1 188 ? 15.476 -9.125 35.044 1.00 36.81 188 GLY A CA 1
ATOM 1506 C C . GLY A 1 188 ? 15.659 -10.646 34.968 1.00 36.81 188 GLY A C 1
ATOM 1507 O O . GLY A 1 188 ? 16.582 -11.176 35.576 1.00 36.81 188 GLY A O 1
ATOM 1508 N N . LEU A 1 189 ? 14.789 -11.350 34.242 1.00 40.84 189 LEU A N 1
ATOM 1509 C CA . LEU A 1 189 ? 14.921 -12.786 34.000 1.00 40.84 189 LEU A CA 1
ATOM 1510 C C . LEU A 1 189 ? 15.744 -12.992 32.722 1.00 40.84 189 LEU A C 1
ATOM 1512 O O . LEU A 1 189 ? 15.196 -13.053 31.622 1.00 40.84 189 LEU A O 1
ATOM 1516 N N . SER A 1 190 ? 17.068 -13.006 32.886 1.00 42.50 190 SER A N 1
ATOM 1517 C CA . SER A 1 190 ? 18.022 -13.572 31.922 1.00 42.50 190 SER A CA 1
ATOM 1518 C C . SER A 1 190 ? 18.172 -15.070 32.137 1.00 42.50 190 SER A C 1
ATOM 1520 O O . SER A 1 190 ? 18.358 -15.436 33.321 1.00 42.50 190 SER A O 1
#

Radius of gyration: 23.96 Å; chains: 1; bounding box: 55×26×66 Å

Secondary structure (DSSP, 8-state):
--HHHHHHHHHHHTT-HHHHHHHHHHHHHHS-HHHHHHHHHHHHHHHHHHHHHHHHHHHHHHHHHHHHHHHHHHHHHHHHHHTT---TTHHHHHHHHHHHHHHHHHHHHHHHHHHHHHHHHHHTPPPSHHHHHHHHHHHHTTTHHHHHHHHHHHHHTT-STTS-S-TTSSSS--SSS--HHHHHHHTT--

Sequence (190 aa):
MGPLAALEHTLEKCQQYKSADRLRSLNKALTGPSAENPQKTWLEQMWQTTYELDDLQQRVHYLEQQVMLNKGTTLQLQTVFEHLAQKPNWSVAKDAVAVMEHEVTTVQARAWDMQDEQIRLFKMKPEGAWIRELAASIERNDGRDFWEKGRRECVRAGGCCARNCGCCVGWFLHCSQSCPCCLWRTGGLS

Foldseek 3Di:
DDPLVVVLVVCVVVVVPVVSVVSLVVQVVVDDPVQVVVQVVLVVQLLVLLVLLVVLVVLLVVLVVVLVVLVVVLVVVCVVCVVVPDDPCNVVSVVVSVVSVVVSVVSVVVSVVSVVVSVVSVVVNGDGSSSVVVVSVCVVVVNCVSCPVVLVVCVVVVHPSPDPPCPVVDPDDDDDDADPVRCCVVVVPD